Protein AF-A0A1M7MG42-F1 (afdb_monomer)

InterPro domains:
  IPR005524 Predicted permease DUF318 [PF03773] (2-127)
  IPR053166 UPF0718 putative permease [PTHR42775] (2-126)

Radius of gyration: 21.61 Å; Cα contacts (8 Å, |Δi|>4): 186; chains: 1; bounding box: 59×53×54 Å

Solvent-accessible surface area (backbone atoms only — not comparable to full-atom values): 11835 Å² total; per-residue (Å²): 112,74,69,59,56,40,55,52,25,49,50,50,31,57,48,45,62,71,71,52,58,54,68,59,52,22,61,74,43,47,51,80,41,72,84,80,51,60,67,69,57,44,42,50,49,18,15,63,47,23,31,53,54,39,34,70,67,70,43,53,79,75,19,38,56,60,36,42,53,48,42,30,51,46,52,44,49,64,16,16,44,44,7,29,59,53,22,56,69,51,22,62,71,58,39,52,51,37,24,73,76,63,34,65,70,50,17,52,49,50,33,51,52,40,48,54,53,30,31,53,48,13,47,52,53,41,54,54,28,51,76,67,71,65,58,78,75,47,70,73,48,67,73,69,74,70,50,95,57,96,46,73,67,46,56,50,50,52,52,51,50,51,51,50,52,50,53,50,52,50,51,55,52,52,54,65,62,54,78,75,69,84,81,88,83,82,81,81,79,92,64,88,48,71,69,56,55,53,50,54,51,51,52,48,52,53,52,51,50,51,55,61,72,74,105

pLDDT: mean 74.55, std 14.33, range [35.66, 94.06]

Mean predicted aligned error: 13.33 Å

Secondary structure (DSSP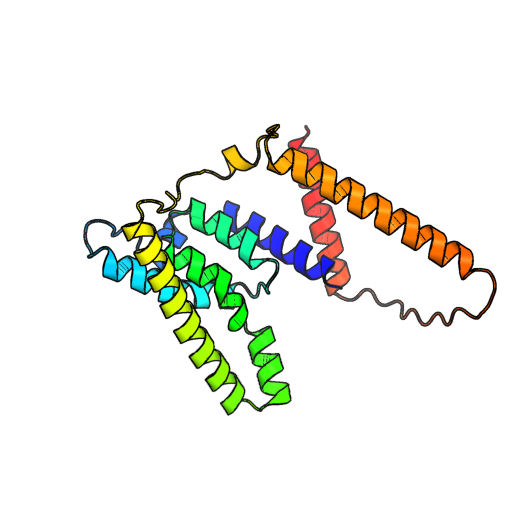, 8-state):
-HHHHHHHHHHHHHHHHHHS-HHHHHHHTTGGGBTTB-HHHHHHHHHHHHHHHHHHHT--TTTHHHHHHHHHHTT--HHHHHHHHHGGGG-HHHHHHHHHHHHHHHHHHHHHHHHHHHHHHHHHHHHHHHHTT----TT--HHHHSS---SHHHHHHHHHHHHHHHHHHHHHHHHHHHTTS------------HHHHHHHHHHHHHHHHHHHHH-

Organism: NCBI:txid388280

Foldseek 3Di:
DVVLLLLVLLLLLVCCLVVPDLVVLCVQLVVVCVVVDDPVVSLLSLLLRLLVVLLVSLRALNNLVSNLLSSLQSVRFQLNSQSNNLSNQQHPVNLVVCCVVPNNVVSVVSNVVSSVVSNVVSVCVQVVCVVVVNGDNSNPDVVVVPDDDPDPVVVVVVVVVVVVVVVVVVVVVVVVVVVPDDDDPDDDPDDCDPSNVVSVVSVVVVVVVVVVVVD

Sequence (215 aa):
MAWEDILIGFTIAGLVSVLVPQSFWEAIFLNGMQGELPDFVIRLENALVAPFVAAATFIGSMGNIPLATVLNENGILFAGLMGFIYSDLMVPPLVNMNRKYYGTRIALYIAGVMYVSIVITALILNYSFDLLGVLPEGSRKVKEVTQFKIDYTFYFNIVFAAFTALMLYFNFRTKKMETGGGHDHDHGGGGISFKRVVVYTFVLIVGIGLVIFLL

Nearest PDB structures (foldseek):
  8gjg-assembly1_A  TM=2.580E-01  e=5.878E+00  synthetic construct

Structure (mmCIF, N/CA/C/O backbone):
data_AF-A0A1M7MG42-F1
#
_entry.id   AF-A0A1M7MG42-F1
#
loop_
_atom_site.group_PDB
_atom_site.id
_atom_site.type_symbol
_atom_site.label_atom_id
_atom_site.label_alt_id
_atom_site.label_comp_id
_atom_site.label_asym_id
_atom_site.label_entity_id
_atom_site.label_seq_id
_atom_site.pdbx_PDB_ins_code
_atom_site.Cartn_x
_atom_site.Cartn_y
_atom_site.Cartn_z
_atom_site.occupancy
_atom_site.B_iso_or_equiv
_atom_site.auth_seq_id
_atom_site.auth_comp_id
_atom_site.auth_asym_id
_atom_site.auth_atom_id
_atom_site.pdbx_PDB_model_num
ATOM 1 N N . MET A 1 1 ? 10.605 7.421 -17.641 1.00 57.88 1 MET A N 1
ATOM 2 C CA . MET A 1 1 ? 11.416 7.778 -16.447 1.00 57.88 1 MET A CA 1
ATOM 3 C C . MET A 1 1 ? 10.539 7.624 -15.208 1.00 57.88 1 MET A C 1
ATOM 5 O O . MET A 1 1 ? 9.340 7.806 -15.347 1.00 57.88 1 MET A O 1
ATOM 9 N N . ALA A 1 2 ? 11.097 7.334 -14.025 1.00 59.94 2 ALA A N 1
ATOM 10 C CA . ALA A 1 2 ? 10.306 7.063 -12.811 1.00 59.94 2 ALA A CA 1
ATOM 11 C C . ALA A 1 2 ? 9.311 8.185 -12.437 1.00 59.94 2 ALA A C 1
ATOM 13 O O . ALA A 1 2 ? 8.219 7.903 -11.964 1.00 59.94 2 ALA A O 1
ATOM 14 N N . TRP A 1 3 ? 9.640 9.453 -12.719 1.00 66.44 3 TRP A N 1
ATOM 15 C CA . TRP A 1 3 ? 8.760 10.596 -12.436 1.00 66.44 3 TRP A CA 1
ATOM 16 C C . TRP A 1 3 ? 7.429 10.570 -13.207 1.00 66.44 3 TRP A C 1
ATOM 18 O O . TRP A 1 3 ? 6.428 11.066 -12.699 1.00 66.44 3 TRP A O 1
ATOM 28 N N . GLU A 1 4 ? 7.392 9.970 -14.402 1.00 67.69 4 GLU A N 1
ATOM 29 C CA . GLU A 1 4 ? 6.156 9.828 -15.188 1.00 67.69 4 GLU A CA 1
ATOM 30 C C . GLU A 1 4 ? 5.190 8.861 -14.498 1.00 67.69 4 GLU A C 1
ATOM 32 O O . GLU A 1 4 ? 3.991 9.112 -14.431 1.00 67.69 4 GLU A O 1
ATOM 37 N N . ASP A 1 5 ? 5.728 7.766 -13.959 1.00 67.50 5 ASP A N 1
ATOM 38 C CA . ASP A 1 5 ? 4.939 6.714 -13.324 1.00 67.50 5 ASP A CA 1
ATOM 39 C C . ASP A 1 5 ? 4.417 7.189 -11.952 1.00 67.50 5 ASP A C 1
ATOM 41 O O . ASP A 1 5 ? 3.274 6.902 -11.594 1.00 67.50 5 ASP A O 1
ATOM 45 N N . ILE A 1 6 ? 5.204 8.006 -11.235 1.00 67.44 6 ILE A N 1
ATOM 46 C CA . ILE A 1 6 ? 4.774 8.703 -10.010 1.00 67.44 6 ILE A CA 1
ATOM 47 C C . ILE A 1 6 ? 3.610 9.652 -10.316 1.00 67.44 6 ILE A C 1
ATOM 49 O O . ILE A 1 6 ? 2.573 9.582 -9.661 1.00 67.44 6 ILE A O 1
ATOM 53 N N . LEU A 1 7 ? 3.753 10.525 -11.317 1.00 74.38 7 LEU A N 1
ATOM 54 C CA . LEU A 1 7 ? 2.736 11.532 -11.636 1.00 74.38 7 LEU A CA 1
ATOM 55 C C . LEU A 1 7 ? 1.402 10.883 -12.031 1.00 74.38 7 LEU A C 1
ATOM 57 O O . LEU A 1 7 ? 0.342 11.315 -11.573 1.00 74.38 7 LEU A O 1
ATOM 61 N N . ILE A 1 8 ? 1.458 9.808 -12.821 1.00 71.44 8 ILE A N 1
ATOM 62 C CA . ILE A 1 8 ? 0.274 9.029 -13.199 1.00 71.44 8 ILE A CA 1
ATOM 63 C C . ILE A 1 8 ? -0.359 8.385 -11.959 1.00 71.44 8 ILE A C 1
ATOM 65 O O . ILE A 1 8 ? -1.563 8.531 -11.755 1.00 71.44 8 ILE A O 1
ATOM 69 N N . GLY A 1 9 ? 0.436 7.732 -11.105 1.00 69.88 9 GLY A N 1
ATOM 70 C CA . GLY A 1 9 ? -0.057 7.072 -9.892 1.00 69.88 9 GLY A CA 1
ATOM 71 C C . GLY A 1 9 ? -0.767 8.033 -8.935 1.00 69.88 9 GLY A C 1
ATOM 72 O O . GLY A 1 9 ? -1.890 7.764 -8.513 1.00 69.88 9 GLY A O 1
ATOM 73 N N . PHE A 1 10 ? -0.160 9.190 -8.656 1.00 74.25 10 PHE A N 1
ATOM 74 C CA . PHE A 1 10 ? -0.763 10.218 -7.802 1.00 74.25 10 PHE A CA 1
ATOM 75 C C . PHE A 1 10 ? -2.038 10.809 -8.408 1.00 74.25 10 PHE A C 1
ATOM 77 O O . PHE A 1 10 ? -3.009 11.034 -7.686 1.00 74.25 10 PHE A O 1
ATOM 84 N N . THR A 1 11 ? -2.069 11.033 -9.725 1.00 76.06 11 THR A N 1
ATOM 85 C CA . THR A 1 11 ? -3.258 11.618 -10.357 1.00 76.06 11 THR A CA 1
ATOM 86 C C . THR A 1 11 ? -4.419 10.629 -10.407 1.00 76.06 11 THR A C 1
ATOM 88 O O . THR A 1 11 ? -5.556 11.006 -10.131 1.00 76.06 11 THR A O 1
ATOM 91 N N . ILE A 1 12 ? -4.146 9.351 -10.690 1.00 74.31 12 ILE A N 1
ATOM 92 C CA . ILE A 1 12 ? -5.163 8.294 -10.631 1.00 74.31 12 ILE A CA 1
ATOM 93 C C . ILE A 1 12 ? -5.684 8.143 -9.201 1.00 74.31 12 ILE A C 1
ATOM 95 O O . ILE A 1 12 ? -6.895 8.111 -9.016 1.00 74.31 12 ILE A O 1
ATOM 99 N N . ALA A 1 13 ? -4.810 8.114 -8.191 1.00 71.81 13 ALA A N 1
ATOM 100 C CA . ALA A 1 13 ? -5.234 8.022 -6.794 1.00 71.81 13 ALA A CA 1
ATOM 101 C C . ALA A 1 13 ? -6.132 9.203 -6.378 1.00 71.81 13 ALA A C 1
ATOM 103 O O . ALA A 1 13 ? -7.162 8.989 -5.740 1.00 71.81 13 ALA A O 1
ATOM 104 N N . GLY A 1 14 ? -5.791 10.429 -6.793 1.00 73.25 14 GLY A N 1
ATOM 105 C CA . GLY A 1 14 ? -6.613 11.617 -6.545 1.00 73.25 14 GLY A CA 1
ATOM 106 C C . GLY A 1 14 ? -7.953 11.613 -7.291 1.00 73.25 14 GLY A C 1
ATOM 107 O O . GLY A 1 14 ? -8.954 12.079 -6.761 1.00 73.25 14 GLY A O 1
ATOM 108 N N . LEU A 1 15 ? -8.012 11.058 -8.504 1.00 78.50 15 LEU A N 1
ATOM 109 C CA . LEU A 1 15 ? -9.283 10.874 -9.210 1.00 78.50 15 LEU A CA 1
ATOM 110 C C . LEU A 1 15 ? -10.136 9.792 -8.545 1.00 78.50 15 LEU A C 1
ATOM 112 O O . LEU A 1 15 ? -11.331 9.989 -8.357 1.00 78.50 15 LEU A O 1
ATOM 116 N N . VAL A 1 16 ? -9.532 8.670 -8.155 1.00 74.62 16 VAL A N 1
ATOM 117 C CA . VAL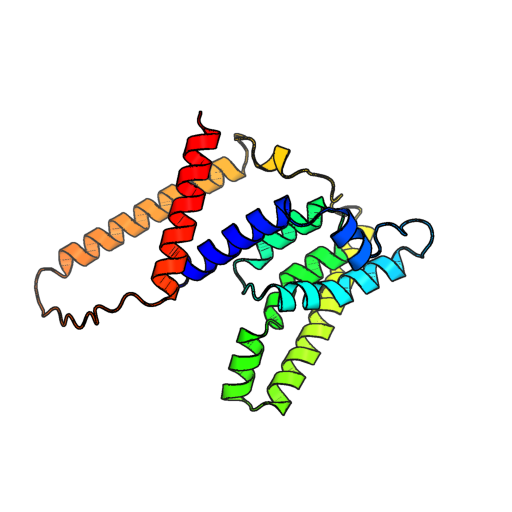 A 1 16 ? -10.219 7.565 -7.475 1.00 74.62 16 VAL A CA 1
ATOM 118 C C . VAL A 1 16 ? -10.789 8.012 -6.129 1.00 74.62 16 VAL A C 1
ATOM 120 O O . VAL A 1 16 ? -11.911 7.632 -5.812 1.00 74.62 16 VAL A O 1
ATOM 123 N N . SER A 1 17 ? -10.085 8.862 -5.376 1.00 70.88 17 SER A N 1
ATOM 124 C CA . SER A 1 17 ? -10.579 9.371 -4.089 1.00 70.88 17 SER A CA 1
ATOM 125 C C . SER A 1 17 ? -11.833 10.236 -4.197 1.00 70.88 17 SER A C 1
ATOM 127 O O . SER A 1 17 ? -12.601 10.312 -3.242 1.00 70.88 17 SER A O 1
ATOM 129 N N . VAL A 1 18 ? -12.047 10.879 -5.347 1.00 76.06 18 VAL A N 1
ATOM 130 C CA . VAL A 1 18 ? -13.217 11.731 -5.598 1.00 76.06 18 VAL A CA 1
ATOM 131 C C . VAL A 1 18 ? -14.320 10.969 -6.333 1.00 76.06 18 VAL A C 1
ATOM 133 O O . VAL A 1 18 ? -15.499 11.170 -6.054 1.00 76.06 18 VAL A O 1
ATOM 136 N N . LEU A 1 19 ? -13.952 10.119 -7.295 1.00 80.25 19 LEU A N 1
ATOM 137 C CA . LEU A 1 19 ? -14.896 9.447 -8.190 1.00 80.25 19 LEU A CA 1
ATOM 138 C C . LEU A 1 19 ? -15.459 8.145 -7.614 1.00 80.25 19 LEU A C 1
ATOM 140 O O . LEU A 1 19 ? -16.569 7.764 -7.986 1.00 80.25 19 LEU A O 1
ATOM 144 N N . VAL A 1 20 ? -14.713 7.445 -6.753 1.00 78.69 20 VAL A N 1
ATOM 145 C CA . VAL A 1 20 ? -15.162 6.175 -6.170 1.00 78.69 20 VAL A CA 1
ATOM 146 C C . VAL A 1 20 ? -15.808 6.444 -4.808 1.00 78.69 20 VAL A C 1
ATOM 148 O O . VAL A 1 20 ? -15.116 6.885 -3.891 1.00 78.69 20 VAL A O 1
ATOM 151 N N . PRO A 1 21 ? -17.122 6.190 -4.652 1.00 80.44 21 PRO A N 1
ATOM 152 C CA . PRO A 1 21 ? -17.821 6.454 -3.402 1.00 80.44 21 PRO A CA 1
ATOM 153 C C . PRO A 1 21 ? -17.367 5.500 -2.292 1.00 80.44 21 PRO A C 1
ATOM 155 O O . PRO A 1 21 ? -17.032 4.344 -2.547 1.00 80.44 21 PRO A O 1
ATOM 158 N N . GLN A 1 22 ? -17.443 5.966 -1.045 1.00 75.81 22 GLN A N 1
ATOM 159 C CA . GLN A 1 22 ? -17.063 5.194 0.144 1.00 75.81 22 GLN A CA 1
ATOM 160 C C . GLN A 1 22 ? -17.781 3.836 0.232 1.00 75.81 22 GLN A C 1
ATOM 162 O O . GLN A 1 22 ? -17.153 2.827 0.544 1.00 75.81 22 GLN A O 1
ATOM 167 N N . SER A 1 23 ? -19.060 3.777 -0.152 1.00 79.25 23 SER A N 1
ATOM 168 C CA . SER A 1 23 ? -19.857 2.543 -0.149 1.00 79.25 23 SER A CA 1
ATOM 169 C C . SER A 1 23 ? -19.284 1.435 -1.038 1.00 79.25 23 SER A C 1
ATOM 171 O O . SER A 1 23 ? -19.485 0.256 -0.758 1.00 79.25 23 SER A O 1
ATOM 173 N N . PHE A 1 24 ? -18.551 1.786 -2.100 1.00 83.19 24 PHE A N 1
ATOM 174 C CA . PHE A 1 24 ? -17.878 0.807 -2.952 1.00 83.19 24 PHE A CA 1
ATOM 175 C C . PHE A 1 24 ? -16.736 0.113 -2.204 1.00 83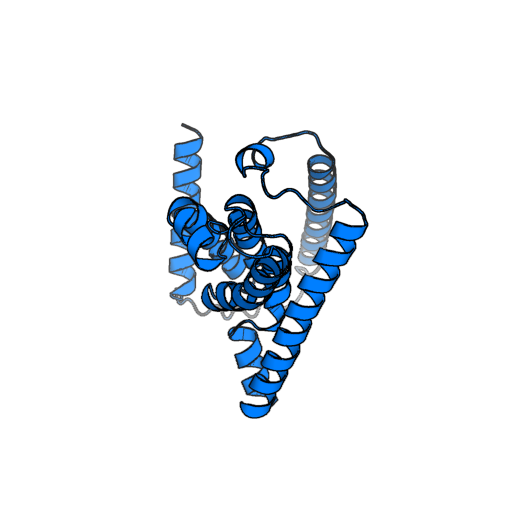.19 24 PHE A C 1
ATOM 177 O O . PHE A 1 24 ? -16.609 -1.109 -2.256 1.00 83.19 24 PHE A O 1
ATOM 184 N N . TRP A 1 25 ? -15.932 0.884 -1.470 1.00 80.38 25 TRP A N 1
ATOM 185 C CA . TRP A 1 25 ? -14.843 0.348 -0.656 1.00 80.38 25 TRP A CA 1
ATOM 186 C C . TRP A 1 25 ? -15.370 -0.451 0.534 1.00 80.38 25 TRP A C 1
ATOM 188 O O . TRP A 1 25 ? -14.866 -1.537 0.805 1.00 80.38 25 TRP A O 1
ATOM 198 N N . GLU A 1 26 ? -16.430 0.024 1.185 1.00 78.81 26 GLU A N 1
ATOM 199 C CA . GLU A 1 26 ? -17.092 -0.704 2.272 1.00 78.81 26 GLU A CA 1
ATOM 200 C C . GLU A 1 26 ? -17.681 -2.041 1.815 1.00 78.81 26 GLU A C 1
ATOM 202 O O . GLU A 1 26 ? -17.623 -3.013 2.567 1.00 78.81 26 GLU A O 1
ATOM 207 N N . ALA A 1 27 ? -18.212 -2.107 0.590 1.00 81.62 27 ALA A N 1
ATOM 208 C CA . ALA A 1 27 ? -18.726 -3.343 0.010 1.00 81.62 27 ALA A CA 1
ATOM 209 C C . ALA A 1 27 ? -17.606 -4.334 -0.340 1.00 81.62 27 ALA A C 1
ATOM 211 O O . ALA A 1 27 ? -17.775 -5.531 -0.127 1.00 81.62 27 ALA A O 1
ATOM 212 N N . ILE A 1 28 ? -16.471 -3.851 -0.861 1.00 83.44 28 ILE A N 1
ATOM 213 C CA . ILE A 1 28 ? -15.321 -4.709 -1.185 1.00 83.44 28 ILE A CA 1
ATOM 214 C C . ILE A 1 28 ? -14.690 -5.279 0.079 1.00 83.44 28 ILE A C 1
ATOM 216 O O . ILE A 1 28 ? -14.416 -6.467 0.105 1.00 83.44 28 ILE A O 1
ATOM 220 N N . PHE A 1 29 ? -14.485 -4.444 1.097 1.00 81.06 29 PHE A N 1
ATOM 221 C CA . PHE A 1 29 ? -13.775 -4.795 2.329 1.00 81.06 29 PHE A CA 1
ATOM 222 C C . PHE A 1 29 ? -14.709 -5.177 3.483 1.00 81.06 29 PHE A C 1
ATOM 224 O O . PHE A 1 29 ? -14.313 -5.137 4.646 1.00 81.06 29 PHE A O 1
ATOM 231 N N . LEU A 1 30 ? -15.978 -5.463 3.179 1.00 78.75 30 LEU A N 1
ATOM 232 C CA . LEU A 1 30 ? -17.009 -5.893 4.130 1.00 78.75 30 LEU A CA 1
ATOM 233 C C . LEU A 1 30 ? -17.117 -5.035 5.410 1.00 78.75 30 LEU A C 1
ATOM 235 O O . LEU A 1 30 ? -17.620 -5.496 6.436 1.00 78.75 30 LEU A O 1
ATOM 239 N N . ASN A 1 31 ? -16.687 -3.772 5.361 1.00 71.94 31 ASN A N 1
ATOM 240 C CA . ASN A 1 31 ? -16.634 -2.900 6.537 1.00 71.94 31 ASN A CA 1
ATOM 241 C C . ASN A 1 31 ? -18.025 -2.500 7.028 1.00 71.94 31 ASN A C 1
ATOM 243 O O . ASN A 1 31 ? -18.209 -2.278 8.220 1.00 71.94 31 ASN A O 1
ATOM 247 N N . GLY A 1 32 ? -19.020 -2.483 6.137 1.00 65.31 32 GLY A N 1
ATOM 248 C CA . GLY A 1 32 ? -20.421 -2.262 6.506 1.00 65.31 32 GLY A CA 1
ATOM 249 C C . GLY A 1 32 ? -21.039 -3.390 7.345 1.00 65.31 32 GLY A C 1
ATOM 250 O O . GLY A 1 32 ? -22.126 -3.203 7.877 1.00 65.31 32 GLY A O 1
ATOM 251 N N . MET A 1 33 ? -20.362 -4.540 7.482 1.00 65.25 33 MET A N 1
ATOM 252 C CA . MET A 1 33 ? -20.802 -5.679 8.305 1.00 65.25 33 MET A CA 1
ATOM 253 C C . MET A 1 33 ? -20.048 -5.788 9.643 1.00 65.25 33 MET A C 1
ATOM 255 O O . MET A 1 33 ? -20.158 -6.809 10.330 1.00 65.25 33 MET A O 1
ATOM 259 N N . GLN A 1 34 ? -19.282 -4.759 10.034 1.00 65.38 34 GLN A N 1
ATOM 260 C CA . GLN A 1 34 ? -18.687 -4.680 11.374 1.00 65.38 34 GLN A CA 1
ATOM 261 C C . GLN A 1 34 ? -19.803 -4.732 12.433 1.00 65.38 34 GLN A C 1
ATOM 263 O O . GLN A 1 34 ? -20.653 -3.847 12.499 1.00 65.38 34 GLN A O 1
ATOM 268 N N . GLY A 1 35 ? -19.818 -5.800 13.237 1.00 63.94 35 GLY A N 1
ATOM 269 C CA . GLY A 1 35 ? -20.865 -6.086 14.228 1.00 63.94 35 GLY A CA 1
ATOM 270 C C . GLY A 1 35 ? -21.808 -7.242 13.867 1.00 63.94 35 GLY A C 1
ATOM 271 O O . GLY A 1 35 ? -22.397 -7.829 14.772 1.00 63.94 35 GLY A O 1
ATOM 272 N N . GLU A 1 36 ? -21.910 -7.628 12.590 1.00 72.25 36 GLU A N 1
ATOM 273 C CA . GLU A 1 36 ? -22.651 -8.829 12.156 1.00 72.25 36 GLU A CA 1
ATOM 274 C C . GLU A 1 36 ? -21.729 -10.042 11.962 1.00 72.25 36 GLU A C 1
ATOM 276 O O . GLU A 1 36 ? -22.118 -11.181 12.234 1.00 72.25 36 GLU A O 1
ATOM 281 N N . LEU A 1 37 ? -20.488 -9.804 11.526 1.00 75.62 37 LEU A N 1
ATOM 282 C CA . LEU A 1 37 ? -19.455 -10.826 11.362 1.00 75.62 37 LEU A CA 1
ATOM 283 C C . LEU A 1 37 ? -18.355 -10.688 12.427 1.00 75.62 37 LEU A C 1
ATOM 285 O O . LEU A 1 37 ? -18.090 -9.580 12.893 1.00 75.62 37 LEU A O 1
ATOM 289 N N . PRO A 1 38 ? -17.665 -11.787 12.796 1.00 81.12 38 PRO A N 1
ATOM 290 C CA . PRO A 1 38 ? -16.518 -11.709 13.694 1.00 81.12 38 PRO A CA 1
ATOM 291 C C . PRO A 1 38 ? -15.399 -10.853 13.088 1.00 81.12 38 PRO A C 1
ATOM 293 O O . PRO A 1 38 ? -14.999 -11.088 11.946 1.00 81.12 38 PRO A O 1
ATOM 296 N N . ASP A 1 39 ? -14.814 -9.947 13.875 1.00 80.31 39 ASP A N 1
ATOM 297 C CA . ASP A 1 39 ? -13.743 -9.036 13.429 1.00 80.31 39 ASP A CA 1
ATOM 298 C C . ASP A 1 39 ? -12.556 -9.761 12.781 1.00 80.31 39 ASP A C 1
ATOM 300 O O . ASP A 1 39 ? -11.931 -9.252 11.852 1.00 80.31 39 ASP A O 1
ATOM 304 N N . PHE A 1 40 ? -12.256 -10.982 13.237 1.00 83.06 40 PHE A N 1
ATOM 305 C CA . PHE A 1 40 ? -11.236 -11.844 12.636 1.00 83.06 40 PHE A CA 1
ATOM 306 C C . PHE A 1 40 ? -11.506 -12.114 11.148 1.00 83.06 40 PHE A C 1
ATOM 308 O O . PHE A 1 40 ? -10.586 -12.063 10.334 1.00 83.06 40 PHE A O 1
ATOM 315 N N . VAL A 1 41 ? -12.762 -12.392 10.788 1.00 84.19 41 VAL A N 1
ATOM 316 C CA . VAL A 1 41 ? -13.160 -12.731 9.416 1.00 84.19 41 VAL A CA 1
ATOM 317 C C . VAL A 1 41 ? -13.014 -11.514 8.511 1.00 84.19 41 VAL A C 1
ATOM 319 O O . VAL A 1 41 ? -12.460 -11.641 7.424 1.00 84.19 41 VAL A O 1
ATOM 322 N N . ILE A 1 42 ? -13.434 -10.340 8.988 1.00 83.38 42 ILE A N 1
ATOM 323 C CA . ILE A 1 42 ? -13.321 -9.084 8.237 1.00 83.38 42 ILE A CA 1
ATOM 324 C C . ILE A 1 42 ? -11.839 -8.722 8.048 1.00 83.38 42 ILE A C 1
ATOM 326 O O . ILE A 1 42 ? -11.407 -8.453 6.934 1.00 83.38 42 ILE A O 1
ATOM 330 N N . ARG A 1 43 ? -11.005 -8.820 9.097 1.00 85.25 43 ARG A N 1
ATOM 331 C CA . ARG A 1 43 ? -9.548 -8.577 8.996 1.00 85.25 43 ARG A CA 1
ATOM 332 C C . ARG A 1 43 ? -8.860 -9.527 8.011 1.00 85.25 43 ARG A C 1
ATOM 334 O O . ARG A 1 43 ? -7.994 -9.090 7.251 1.00 85.25 43 ARG A O 1
ATOM 341 N N . LEU A 1 44 ? -9.226 -10.810 8.031 1.00 87.62 44 LEU A N 1
ATOM 342 C CA . LEU A 1 44 ? -8.682 -11.820 7.124 1.00 87.62 44 LEU A CA 1
ATOM 343 C C . LEU A 1 44 ? -9.094 -11.556 5.676 1.00 87.62 44 LEU A C 1
ATOM 345 O O . LEU A 1 44 ? -8.241 -11.572 4.793 1.00 87.62 44 LEU A O 1
ATOM 349 N N . GLU A 1 45 ? -10.374 -11.286 5.434 1.00 89.56 45 GLU A N 1
ATOM 350 C CA . GLU A 1 45 ? -10.880 -10.922 4.112 1.00 89.56 45 GLU A CA 1
ATOM 351 C C . GLU A 1 45 ? -10.173 -9.667 3.587 1.00 89.56 45 GLU A C 1
ATOM 353 O O . GLU A 1 45 ? -9.612 -9.703 2.492 1.00 89.56 45 GLU A O 1
ATOM 358 N N . ASN A 1 46 ? -10.053 -8.626 4.413 1.00 87.25 46 ASN A N 1
ATOM 359 C CA . ASN A 1 46 ? -9.351 -7.399 4.056 1.00 87.25 46 ASN A CA 1
ATOM 360 C C . ASN A 1 46 ? -7.896 -7.671 3.644 1.00 87.25 46 ASN A C 1
ATOM 362 O O . ASN A 1 46 ? -7.432 -7.165 2.619 1.00 87.25 46 ASN A O 1
ATOM 366 N N . ALA A 1 47 ? -7.172 -8.491 4.415 1.00 87.12 47 ALA A N 1
ATOM 367 C CA . ALA A 1 47 ? -5.794 -8.870 4.106 1.00 87.12 47 ALA A CA 1
ATOM 368 C C . ALA A 1 47 ? -5.681 -9.701 2.814 1.00 87.12 47 ALA A C 1
ATOM 370 O O . ALA A 1 47 ? -4.683 -9.587 2.102 1.00 87.12 47 ALA A O 1
ATOM 371 N N . LEU A 1 48 ? -6.689 -10.521 2.500 1.00 88.62 48 LEU A N 1
ATOM 372 C CA . LEU A 1 48 ? -6.727 -11.354 1.296 1.00 88.62 48 LEU A CA 1
ATOM 373 C C . LEU A 1 48 ? -7.091 -10.556 0.039 1.00 88.62 48 LEU A C 1
ATOM 375 O O . LEU A 1 48 ? -6.515 -10.811 -1.021 1.00 88.62 48 LEU A O 1
ATOM 379 N N . VAL A 1 49 ? -8.035 -9.621 0.142 1.00 88.00 49 VAL A N 1
ATOM 380 C CA . VAL A 1 49 ? -8.585 -8.855 -0.987 1.00 88.00 49 VAL A CA 1
ATOM 381 C C . VAL A 1 49 ? -7.694 -7.669 -1.353 1.00 88.00 49 VAL A C 1
ATOM 383 O O . VAL A 1 49 ? -7.503 -7.393 -2.540 1.00 88.00 49 VAL A O 1
ATOM 386 N N . ALA A 1 50 ? -7.066 -7.015 -0.372 1.00 87.12 50 ALA A N 1
ATOM 387 C CA . ALA A 1 50 ? -6.235 -5.833 -0.604 1.00 87.12 50 ALA A CA 1
ATOM 388 C C . ALA A 1 50 ? -5.123 -6.018 -1.662 1.00 87.12 50 ALA A C 1
ATOM 390 O O . ALA A 1 50 ? -5.003 -5.150 -2.534 1.00 87.12 50 ALA A O 1
ATOM 391 N N . PRO A 1 51 ? -4.353 -7.128 -1.690 1.00 87.25 51 PRO A N 1
ATOM 392 C CA . PRO A 1 51 ? -3.347 -7.342 -2.729 1.00 87.25 51 PRO A CA 1
ATOM 393 C C . PRO A 1 51 ? -3.924 -7.434 -4.144 1.00 87.25 51 PRO A C 1
ATOM 395 O O . PRO A 1 51 ? -3.265 -7.038 -5.105 1.00 87.25 51 PRO A O 1
ATOM 398 N N . PHE A 1 52 ? -5.157 -7.924 -4.295 1.00 86.88 52 PHE A N 1
ATOM 399 C CA . PHE A 1 52 ? -5.823 -7.978 -5.597 1.00 86.88 52 PHE A CA 1
ATOM 400 C C . PHE A 1 52 ? -6.327 -6.610 -6.040 1.00 86.88 52 PHE A C 1
ATOM 402 O O . PHE A 1 52 ? -6.195 -6.276 -7.216 1.00 86.88 52 PHE A O 1
ATOM 409 N N . VAL A 1 53 ? -6.848 -5.802 -5.112 1.00 84.44 53 VAL A N 1
ATOM 410 C CA . VAL A 1 53 ? -7.242 -4.415 -5.404 1.00 84.44 53 VAL A CA 1
ATOM 411 C C . VAL A 1 53 ? -6.030 -3.620 -5.895 1.00 84.44 53 VAL A C 1
ATOM 413 O O . VAL A 1 53 ? -6.113 -2.945 -6.919 1.00 84.44 53 VAL A O 1
ATOM 416 N N . ALA A 1 54 ? -4.884 -3.759 -5.229 1.00 81.06 54 ALA A N 1
ATOM 417 C CA . ALA A 1 54 ? -3.648 -3.104 -5.646 1.00 81.06 54 ALA A CA 1
ATOM 418 C C . ALA A 1 54 ? -3.098 -3.641 -6.979 1.00 81.06 54 ALA A C 1
ATOM 420 O O . ALA A 1 54 ? -2.629 -2.883 -7.826 1.00 81.06 54 ALA A O 1
ATOM 421 N N . ALA A 1 55 ? -3.198 -4.951 -7.223 1.00 79.06 55 ALA A N 1
ATOM 422 C CA . ALA A 1 55 ? -2.842 -5.515 -8.522 1.00 79.06 55 ALA A CA 1
ATOM 423 C C . ALA A 1 55 ? -3.741 -4.970 -9.651 1.00 79.06 55 ALA A C 1
ATOM 425 O O . ALA A 1 55 ? -3.251 -4.724 -10.756 1.00 79.06 55 ALA A O 1
ATOM 426 N N . ALA A 1 56 ? -5.033 -4.760 -9.375 1.00 77.06 56 ALA A N 1
ATOM 427 C CA . ALA A 1 56 ? -6.019 -4.270 -10.336 1.00 77.06 56 ALA A CA 1
ATOM 428 C C . ALA A 1 56 ? -5.860 -2.781 -10.670 1.00 77.06 56 ALA A C 1
ATOM 430 O O . ALA A 1 56 ? -6.207 -2.366 -11.775 1.00 77.06 56 ALA A O 1
ATOM 431 N N . THR A 1 57 ? -5.307 -1.974 -9.762 1.00 74.94 57 THR A N 1
ATOM 432 C CA . THR A 1 57 ? -5.060 -0.549 -10.031 1.00 74.94 57 THR A CA 1
ATOM 433 C C . THR A 1 57 ? -3.878 -0.342 -10.981 1.00 74.94 57 THR A C 1
ATOM 435 O O . THR A 1 57 ? -3.719 0.750 -11.521 1.00 74.94 57 THR A O 1
ATOM 438 N N . PHE A 1 58 ? -3.080 -1.386 -11.254 1.00 64.50 58 PHE A N 1
ATOM 439 C CA . PHE A 1 58 ? -1.864 -1.336 -12.082 1.00 64.50 58 PHE A CA 1
ATOM 440 C C . PHE A 1 58 ? -0.828 -0.317 -11.599 1.00 64.50 58 PHE A C 1
ATOM 442 O O . PHE A 1 58 ? 0.086 0.061 -12.341 1.00 64.50 58 PHE A O 1
ATOM 449 N N . ILE A 1 59 ? -0.939 0.113 -10.347 1.00 63.00 59 ILE A N 1
ATOM 450 C CA . ILE A 1 59 ? -0.029 1.078 -9.773 1.00 63.00 59 ILE A CA 1
ATOM 451 C C . ILE A 1 59 ? 1.148 0.301 -9.170 1.00 63.00 59 ILE A C 1
ATOM 453 O O . ILE A 1 59 ? 0.986 -0.576 -8.328 1.00 63.00 59 ILE A O 1
ATOM 457 N N . GLY A 1 60 ? 2.351 0.563 -9.685 1.00 65.06 60 GLY A N 1
ATOM 458 C CA . GLY A 1 60 ? 3.586 0.000 -9.142 1.00 65.06 60 GLY A CA 1
ATOM 459 C C . GLY A 1 60 ? 3.992 0.656 -7.819 1.00 65.06 60 GLY A C 1
ATOM 460 O O . GLY A 1 60 ? 3.282 1.501 -7.274 1.00 65.06 60 GLY A O 1
ATOM 461 N N . SER A 1 61 ? 5.203 0.335 -7.362 1.00 63.66 61 SER A N 1
ATOM 462 C CA . SER A 1 61 ? 5.620 0.545 -5.971 1.00 63.66 61 SER A CA 1
ATOM 463 C C . SER A 1 61 ? 5.530 1.963 -5.390 1.00 63.66 61 SER A C 1
ATOM 465 O O . SER A 1 61 ? 5.438 2.157 -4.184 1.00 63.66 61 SER A O 1
ATOM 467 N N . MET A 1 62 ? 5.510 2.992 -6.235 1.00 63.47 62 MET A N 1
ATOM 468 C CA . MET A 1 62 ? 5.434 4.376 -5.759 1.00 63.47 62 MET A CA 1
ATOM 469 C C . MET A 1 62 ? 4.011 4.922 -5.632 1.00 63.47 62 MET A C 1
ATOM 471 O O . MET A 1 62 ? 3.797 5.858 -4.866 1.00 63.47 62 MET A O 1
ATOM 475 N N . GLY A 1 63 ? 3.035 4.389 -6.369 1.00 66.75 63 GLY A N 1
ATOM 476 C CA . GLY A 1 63 ? 1.688 4.968 -6.376 1.00 66.75 63 GLY A CA 1
ATOM 477 C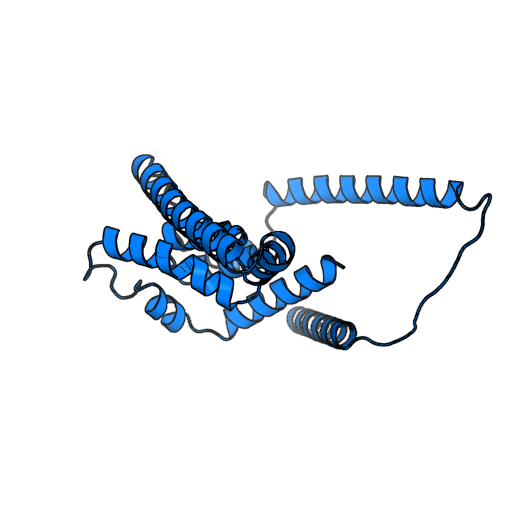 C . GLY A 1 63 ? 0.668 4.215 -5.512 1.00 66.75 63 GLY A C 1
ATOM 478 O O . GLY A 1 63 ? -0.424 4.737 -5.293 1.00 66.75 63 GLY A O 1
ATOM 479 N N . ASN A 1 64 ? 1.008 3.028 -4.995 1.00 77.69 64 ASN A N 1
ATOM 480 C CA . ASN A 1 64 ? 0.131 2.311 -4.070 1.00 77.69 64 ASN A CA 1
ATOM 481 C C . ASN A 1 64 ? -0.002 3.046 -2.730 1.00 77.69 64 ASN A C 1
ATOM 483 O O . ASN A 1 64 ? -1.055 2.977 -2.110 1.00 77.69 64 ASN A O 1
ATOM 487 N N . ILE A 1 65 ? 0.998 3.831 -2.317 1.00 77.25 65 ILE A N 1
ATOM 488 C CA . ILE A 1 65 ? 0.949 4.595 -1.061 1.00 77.25 65 ILE A CA 1
ATOM 489 C C . ILE A 1 65 ? -0.146 5.684 -1.071 1.00 77.25 65 ILE A C 1
ATOM 491 O O . ILE A 1 65 ? -0.969 5.685 -0.158 1.00 77.25 65 ILE A O 1
ATOM 495 N N . PRO A 1 66 ? -0.246 6.575 -2.080 1.00 74.00 66 PRO A N 1
ATOM 496 C CA . PRO A 1 66 ? -1.359 7.523 -2.172 1.00 74.00 66 PRO A CA 1
ATOM 497 C C . PRO A 1 66 ? -2.737 6.865 -2.132 1.00 74.00 66 PRO A C 1
ATOM 499 O O . PRO A 1 66 ? -3.632 7.350 -1.444 1.00 74.00 66 PRO A O 1
ATOM 502 N N . LEU A 1 67 ? -2.910 5.752 -2.849 1.00 76.75 67 LEU A N 1
ATOM 503 C CA . LEU A 1 67 ? -4.184 5.046 -2.871 1.00 76.75 67 LEU A CA 1
ATOM 504 C C . LEU A 1 67 ? -4.464 4.357 -1.528 1.00 76.75 67 LEU A C 1
ATOM 506 O O . LEU A 1 67 ? -5.591 4.411 -1.055 1.00 76.75 67 LEU A O 1
ATOM 510 N N . ALA A 1 68 ? -3.447 3.809 -0.862 1.00 80.56 68 ALA A N 1
ATOM 511 C CA . ALA A 1 68 ? -3.553 3.280 0.496 1.00 80.56 68 ALA A CA 1
ATOM 512 C C . ALA A 1 68 ? -4.062 4.344 1.485 1.00 80.56 68 ALA A C 1
ATOM 514 O O . ALA A 1 68 ? -4.915 4.046 2.317 1.00 80.56 68 ALA A O 1
ATOM 515 N N . THR A 1 69 ? -3.614 5.596 1.361 1.00 76.94 69 THR A N 1
ATOM 516 C CA . THR A 1 69 ? -4.131 6.711 2.173 1.00 76.94 69 THR A CA 1
ATOM 517 C C . THR A 1 69 ? -5.623 6.941 1.934 1.00 76.94 69 THR A C 1
ATOM 519 O O . THR A 1 69 ? -6.388 7.057 2.887 1.00 76.94 69 THR A O 1
ATOM 522 N N . VAL A 1 70 ? -6.057 6.940 0.670 1.00 76.25 70 VAL A N 1
ATOM 523 C CA . VAL A 1 70 ? -7.481 7.064 0.311 1.00 76.25 70 VAL A CA 1
ATOM 524 C C . VAL A 1 70 ? -8.286 5.900 0.890 1.00 76.25 70 VAL A C 1
ATOM 526 O O . VAL A 1 70 ? -9.360 6.100 1.447 1.00 76.25 70 VAL A O 1
ATOM 529 N N . LEU A 1 71 ? -7.763 4.681 0.797 1.00 77.88 71 LEU A N 1
ATOM 530 C CA . LEU A 1 71 ? -8.386 3.475 1.335 1.00 77.88 71 LEU A CA 1
ATOM 531 C C . LEU A 1 71 ? -8.533 3.527 2.863 1.00 77.88 71 LEU A C 1
ATOM 533 O O . LEU A 1 71 ? -9.601 3.212 3.387 1.00 77.88 71 LEU A O 1
ATOM 537 N N . ASN A 1 72 ? -7.499 3.991 3.567 1.00 79.19 72 ASN A N 1
ATOM 538 C CA . ASN A 1 72 ? -7.527 4.185 5.016 1.00 79.19 72 ASN A CA 1
ATOM 539 C C . ASN A 1 72 ? -8.642 5.152 5.449 1.00 79.19 72 ASN A C 1
ATOM 541 O O . ASN A 1 72 ? -9.267 4.946 6.480 1.00 79.19 72 ASN A O 1
ATOM 545 N N . GLU A 1 73 ? -8.934 6.180 4.652 1.00 71.62 73 GLU A N 1
ATOM 546 C CA . GLU A 1 73 ? -10.012 7.135 4.946 1.00 71.62 73 GLU A CA 1
ATOM 547 C C . GLU A 1 73 ? -11.409 6.604 4.686 1.00 71.62 73 GLU A C 1
ATOM 549 O O . GLU A 1 73 ? -12.365 7.054 5.314 1.00 71.62 73 GLU A O 1
ATOM 554 N N . ASN A 1 74 ? -11.524 5.639 3.780 1.00 71.31 74 ASN A N 1
ATOM 555 C CA . ASN A 1 74 ? -12.773 4.942 3.509 1.00 71.31 74 ASN A CA 1
ATOM 556 C C . ASN A 1 74 ? -13.006 3.777 4.494 1.00 71.31 74 ASN A C 1
ATOM 558 O O . ASN A 1 74 ? -13.844 2.914 4.242 1.00 71.31 74 ASN A O 1
ATOM 562 N N . GLY A 1 75 ? -12.270 3.743 5.612 1.00 69.94 75 GLY A N 1
ATOM 563 C CA . GLY A 1 75 ? -12.511 2.830 6.728 1.00 69.94 75 GLY A CA 1
ATOM 564 C C . GLY A 1 75 ? -11.902 1.439 6.571 1.00 69.94 75 GLY A C 1
ATOM 565 O O . GLY A 1 75 ? -12.270 0.538 7.321 1.00 69.94 75 GLY A O 1
ATOM 566 N N . ILE A 1 76 ? -10.986 1.229 5.619 1.00 79.31 76 ILE A N 1
ATOM 567 C CA . ILE A 1 76 ? -10.293 -0.060 5.467 1.00 79.31 76 ILE A CA 1
ATOM 568 C C . ILE A 1 76 ? -9.505 -0.402 6.725 1.00 79.31 76 ILE A C 1
ATOM 570 O O . ILE A 1 76 ? -8.794 0.432 7.287 1.00 79.31 76 ILE A O 1
ATOM 574 N N . LEU A 1 77 ? -9.630 -1.657 7.162 1.00 82.94 77 LEU A N 1
ATOM 575 C CA . LEU A 1 77 ? -8.952 -2.130 8.358 1.00 82.94 77 LEU A CA 1
ATOM 576 C C . LEU A 1 77 ? -7.439 -2.099 8.159 1.00 82.94 77 LEU A C 1
ATOM 578 O O . LEU A 1 77 ? -6.923 -2.344 7.068 1.00 82.94 77 LEU A O 1
ATOM 582 N N . PHE A 1 78 ? -6.708 -1.911 9.257 1.00 84.94 78 PHE A N 1
ATOM 583 C CA . PHE A 1 78 ? -5.247 -1.871 9.237 1.00 84.94 78 PHE A CA 1
ATOM 584 C C . PHE A 1 78 ? -4.617 -3.111 8.567 1.00 84.94 78 PHE A C 1
ATOM 586 O O . PHE A 1 78 ? -3.612 -2.996 7.872 1.00 84.94 78 PHE A O 1
ATOM 593 N N . ALA A 1 79 ? -5.234 -4.293 8.702 1.00 85.56 79 ALA A N 1
ATOM 594 C CA . ALA A 1 79 ? -4.795 -5.504 8.002 1.00 85.56 79 ALA A CA 1
ATOM 595 C C . ALA A 1 79 ? -4.885 -5.363 6.467 1.00 85.56 79 ALA A C 1
ATOM 597 O O . ALA A 1 79 ? -3.937 -5.699 5.759 1.00 85.56 79 ALA A O 1
ATOM 598 N N . GLY A 1 80 ? -5.989 -4.815 5.953 1.00 85.19 80 GLY A N 1
ATOM 599 C CA . GLY A 1 80 ? -6.155 -4.529 4.527 1.00 85.19 80 GLY A CA 1
ATOM 600 C C . GLY A 1 80 ? -5.194 -3.448 4.047 1.00 85.19 80 GLY A C 1
ATOM 601 O O . GLY A 1 80 ? -4.566 -3.609 3.006 1.00 85.19 80 GLY A O 1
ATOM 602 N N . LEU A 1 81 ? -4.988 -2.395 4.843 1.00 87.19 81 LEU A N 1
ATOM 603 C CA . LEU A 1 81 ? -4.035 -1.331 4.526 1.00 87.19 81 LEU A CA 1
ATOM 604 C C . LEU A 1 81 ? -2.603 -1.867 4.368 1.00 87.19 81 LEU A C 1
ATOM 606 O O . LEU A 1 81 ? -1.938 -1.587 3.370 1.00 87.19 81 LEU A O 1
ATOM 610 N N . MET A 1 82 ? -2.137 -2.682 5.318 1.00 88.12 82 MET A N 1
ATOM 611 C CA . MET A 1 82 ? -0.804 -3.288 5.245 1.00 88.12 82 MET A CA 1
ATOM 612 C C . MET A 1 82 ? -0.695 -4.289 4.090 1.00 88.12 82 MET A C 1
ATOM 614 O O . MET A 1 82 ? 0.314 -4.296 3.382 1.00 88.12 82 MET A O 1
ATOM 618 N N . GLY A 1 83 ? -1.739 -5.088 3.849 1.00 87.44 83 GLY A N 1
ATOM 619 C CA . GLY A 1 83 ? -1.811 -5.978 2.688 1.00 87.44 83 GLY A CA 1
ATOM 620 C C . GLY A 1 83 ? -1.730 -5.217 1.362 1.00 87.44 83 GLY A C 1
ATOM 621 O O . GLY A 1 83 ? -1.038 -5.649 0.441 1.00 87.44 83 GLY A O 1
ATOM 622 N N . PHE A 1 84 ? -2.368 -4.047 1.286 1.00 87.81 84 PHE A N 1
ATOM 623 C CA . PHE A 1 84 ? -2.337 -3.170 0.120 1.00 87.81 84 PHE A CA 1
ATOM 624 C C . PHE A 1 84 ? -0.937 -2.603 -0.126 1.00 87.81 84 PHE A C 1
ATOM 626 O O . PHE A 1 84 ? -0.448 -2.647 -1.250 1.00 87.81 84 PHE A O 1
ATOM 633 N N . ILE A 1 85 ? -0.260 -2.116 0.915 1.00 86.38 85 ILE A N 1
ATOM 634 C CA . ILE A 1 85 ? 1.088 -1.541 0.791 1.00 86.38 85 ILE A CA 1
ATOM 635 C C . ILE A 1 85 ? 2.104 -2.606 0.356 1.00 86.38 85 ILE A C 1
ATOM 637 O O . ILE A 1 85 ? 2.892 -2.377 -0.559 1.00 86.38 85 ILE A O 1
ATOM 641 N N . TYR A 1 86 ? 2.077 -3.794 0.967 1.00 86.75 86 TYR A N 1
ATOM 642 C CA . TYR A 1 86 ? 3.030 -4.859 0.630 1.00 86.75 86 TYR A CA 1
ATOM 643 C C . TYR A 1 86 ? 2.718 -5.591 -0.681 1.00 86.75 86 TYR A C 1
ATOM 645 O O . TYR A 1 86 ? 3.554 -6.351 -1.176 1.00 86.75 86 TYR A O 1
ATOM 653 N N . SER A 1 87 ? 1.548 -5.347 -1.274 1.00 85.56 87 SER A N 1
ATOM 654 C CA . SER A 1 87 ? 1.130 -5.939 -2.549 1.00 85.56 87 SER A CA 1
ATOM 655 C C . SER A 1 87 ? 2.062 -5.634 -3.726 1.00 85.56 87 SER A C 1
ATOM 657 O O . SER A 1 87 ? 2.038 -6.363 -4.717 1.00 85.56 87 SER A O 1
ATOM 659 N N . ASP A 1 88 ? 2.932 -4.627 -3.593 1.00 82.88 88 ASP A N 1
ATOM 660 C CA . ASP A 1 88 ? 4.012 -4.291 -4.525 1.00 82.88 88 ASP A CA 1
ATOM 661 C C . ASP A 1 88 ? 4.852 -5.508 -4.950 1.00 82.88 88 ASP A C 1
ATOM 663 O O . ASP A 1 88 ? 5.354 -5.569 -6.076 1.00 82.88 88 ASP A O 1
ATOM 667 N N . LEU A 1 89 ? 4.954 -6.511 -4.073 1.00 81.06 89 LEU A N 1
ATOM 668 C CA . LEU A 1 89 ? 5.661 -7.773 -4.309 1.00 81.06 89 LEU A CA 1
ATOM 669 C C . LEU A 1 89 ? 4.924 -8.737 -5.264 1.00 81.06 89 LEU A C 1
ATOM 671 O O . LEU A 1 89 ? 5.493 -9.752 -5.671 1.00 81.06 89 LEU A O 1
ATOM 675 N N . MET A 1 90 ? 3.678 -8.437 -5.643 1.00 83.25 90 MET A N 1
ATOM 676 C CA . MET A 1 90 ? 2.805 -9.276 -6.477 1.00 83.25 90 MET A CA 1
ATOM 677 C C . MET A 1 90 ? 2.121 -8.493 -7.622 1.00 83.25 90 MET A C 1
ATOM 679 O O . MET A 1 90 ? 1.124 -8.941 -8.185 1.00 83.25 90 MET A O 1
ATOM 683 N N . VAL A 1 91 ? 2.621 -7.317 -8.008 1.00 81.19 91 VAL A N 1
ATOM 684 C CA . VAL A 1 91 ? 1.954 -6.494 -9.042 1.00 81.19 91 VAL A CA 1
ATOM 685 C C . VAL A 1 91 ? 2.224 -7.067 -10.449 1.00 81.19 91 VAL A C 1
ATOM 687 O O . VAL A 1 91 ? 3.335 -7.546 -10.716 1.00 81.19 91 VAL A O 1
ATOM 690 N N . PRO A 1 92 ? 1.264 -7.008 -11.399 1.00 81.25 92 PRO A N 1
ATOM 691 C CA . PRO A 1 92 ? 1.414 -7.604 -12.731 1.00 81.25 92 PRO A CA 1
ATOM 692 C C . PRO A 1 92 ? 2.707 -7.272 -13.506 1.00 81.25 92 PRO A C 1
ATOM 694 O O . PRO A 1 92 ? 3.247 -8.182 -14.142 1.00 81.25 92 PRO A O 1
ATOM 697 N N . PRO A 1 93 ? 3.274 -6.045 -13.466 1.00 78.81 93 PRO A N 1
ATOM 698 C 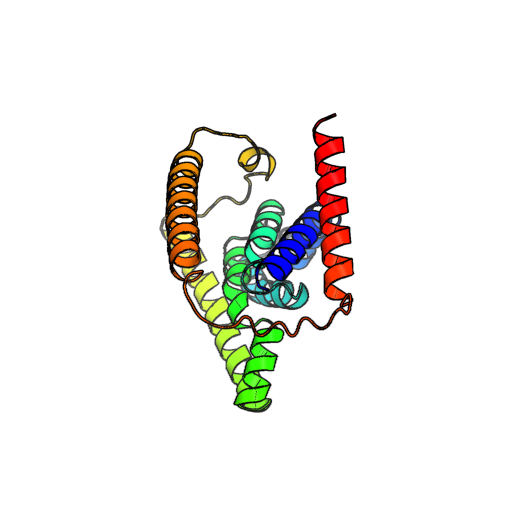CA . PRO A 1 93 ? 4.553 -5.747 -14.107 1.00 78.81 93 PRO A CA 1
ATOM 699 C C . PRO A 1 93 ? 5.714 -6.556 -13.518 1.00 78.81 93 PRO A C 1
ATOM 701 O O . PRO A 1 93 ? 6.551 -7.052 -14.274 1.00 78.81 93 PRO A O 1
ATOM 704 N N . LEU A 1 94 ? 5.738 -6.744 -12.193 1.00 83.06 94 LEU A N 1
ATOM 705 C CA . LEU A 1 94 ? 6.756 -7.539 -11.507 1.00 83.06 94 LEU A CA 1
ATOM 706 C C . LEU A 1 94 ? 6.611 -9.024 -11.856 1.00 83.06 94 LEU A C 1
ATOM 708 O O . LEU A 1 94 ? 7.593 -9.686 -12.190 1.00 83.06 94 LEU A O 1
ATOM 712 N N . VAL A 1 95 ? 5.379 -9.539 -11.875 1.00 85.25 95 VAL A N 1
ATOM 713 C CA . VAL A 1 95 ? 5.108 -10.924 -12.292 1.00 85.25 95 VAL A CA 1
ATOM 714 C C . VAL A 1 95 ? 5.496 -11.139 -13.758 1.00 85.25 95 VAL A C 1
ATOM 716 O O . VAL A 1 95 ? 6.087 -12.163 -14.097 1.00 85.25 95 VAL A O 1
ATOM 719 N N . ASN A 1 96 ? 5.237 -10.166 -14.635 1.00 85.06 96 ASN A N 1
ATOM 720 C CA . ASN A 1 96 ? 5.645 -10.232 -16.037 1.00 85.06 96 ASN A CA 1
ATOM 721 C C . ASN A 1 96 ? 7.172 -10.186 -16.199 1.00 85.06 96 ASN A C 1
ATOM 723 O O . ASN A 1 96 ? 7.728 -10.881 -17.050 1.00 85.06 96 ASN A O 1
ATOM 727 N N . MET A 1 97 ? 7.864 -9.408 -15.367 1.00 85.50 97 MET A N 1
ATOM 728 C CA . MET A 1 97 ? 9.322 -9.422 -15.304 1.00 85.50 97 MET A CA 1
ATOM 729 C C . MET A 1 97 ? 9.826 -10.807 -14.876 1.00 85.50 97 MET A C 1
ATOM 731 O O . MET A 1 97 ? 10.599 -11.421 -15.609 1.00 85.50 97 MET A O 1
ATOM 735 N N . ASN A 1 98 ? 9.305 -11.366 -13.781 1.00 86.00 98 ASN A N 1
ATOM 736 C CA . ASN A 1 98 ? 9.646 -12.719 -13.327 1.00 86.00 98 ASN A CA 1
ATOM 737 C C . ASN A 1 98 ? 9.343 -13.780 -14.394 1.00 86.00 98 ASN A C 1
ATOM 739 O O . ASN A 1 98 ? 10.123 -14.712 -14.578 1.00 86.00 98 ASN A O 1
ATOM 743 N N . ARG A 1 99 ? 8.258 -13.616 -15.160 1.00 89.62 99 ARG A N 1
ATOM 744 C CA . ARG A 1 99 ? 7.906 -14.496 -16.282 1.00 89.62 99 ARG A CA 1
ATOM 745 C C . ARG A 1 99 ? 8.946 -14.451 -17.398 1.00 89.62 99 ARG A C 1
ATOM 747 O O . ARG A 1 99 ? 9.218 -15.497 -17.984 1.00 89.62 99 ARG A O 1
ATOM 754 N N . LYS A 1 100 ? 9.518 -13.281 -17.697 1.00 87.75 100 LYS A N 1
ATOM 755 C CA . LYS A 1 100 ? 10.573 -13.136 -18.715 1.00 87.75 100 LYS A CA 1
ATOM 756 C C . LYS A 1 100 ? 11.881 -13.813 -18.300 1.00 87.75 100 LYS A C 1
ATOM 758 O O . LYS A 1 100 ? 12.548 -14.368 -19.164 1.00 87.75 100 LYS A O 1
ATOM 763 N N . TYR A 1 101 ? 12.222 -13.796 -17.010 1.00 89.31 101 TYR A N 1
ATOM 764 C CA . TYR A 1 101 ? 13.468 -14.388 -16.506 1.00 89.31 101 TYR A CA 1
ATOM 765 C C . TYR A 1 101 ? 13.356 -15.883 -16.181 1.00 89.31 101 TYR A C 1
ATOM 767 O O . TYR A 1 101 ? 14.245 -16.653 -16.530 1.00 89.31 101 TYR A O 1
ATOM 775 N N . TYR A 1 102 ? 12.269 -16.305 -15.533 1.00 88.19 102 TYR A N 1
ATOM 776 C CA . TYR A 1 102 ? 12.124 -17.653 -14.963 1.00 88.19 102 TYR A CA 1
ATOM 777 C C . TYR A 1 102 ? 11.036 -18.499 -15.640 1.00 88.19 102 TYR A C 1
ATOM 779 O O . TYR A 1 102 ? 10.821 -19.659 -15.289 1.00 88.19 102 TYR A O 1
ATOM 787 N N . GLY A 1 103 ? 10.319 -17.935 -16.612 1.00 90.88 103 GLY A N 1
ATOM 788 C CA . GLY A 1 103 ? 9.173 -18.583 -17.237 1.00 90.88 103 GLY A CA 1
ATOM 789 C C . GLY A 1 103 ? 7.893 -18.489 -16.400 1.00 90.88 103 GLY A C 1
ATOM 790 O O . GLY A 1 103 ? 7.880 -18.168 -15.212 1.00 90.88 103 GLY A O 1
ATOM 791 N N . THR A 1 104 ? 6.763 -18.769 -17.048 1.00 89.31 104 THR A N 1
ATOM 792 C CA . THR A 1 104 ? 5.420 -18.494 -16.503 1.00 89.31 104 THR A CA 1
ATOM 793 C C . THR A 1 104 ? 5.090 -19.293 -15.240 1.00 89.31 104 THR A C 1
ATOM 795 O O . THR A 1 104 ? 4.448 -18.767 -14.337 1.00 89.31 104 THR A O 1
ATOM 798 N N . ARG A 1 105 ? 5.537 -20.555 -15.153 1.00 90.81 105 ARG A N 1
ATOM 799 C CA . ARG A 1 105 ? 5.240 -21.429 -14.003 1.00 90.81 105 ARG A CA 1
ATOM 800 C C . ARG A 1 105 ? 5.915 -20.929 -12.727 1.00 90.81 105 ARG A C 1
ATOM 802 O O . ARG A 1 105 ? 5.265 -20.832 -11.693 1.00 90.81 105 ARG A O 1
ATOM 809 N N . ILE A 1 106 ? 7.195 -20.565 -12.821 1.00 91.94 106 ILE A N 1
ATOM 810 C CA . ILE A 1 106 ? 7.966 -20.060 -11.680 1.00 91.94 106 ILE A CA 1
ATOM 811 C C . ILE A 1 106 ? 7.484 -18.659 -11.294 1.00 91.94 106 ILE A C 1
ATOM 813 O O . ILE A 1 106 ? 7.347 -18.370 -10.112 1.00 91.94 106 ILE A O 1
ATOM 817 N N . ALA A 1 107 ? 7.142 -17.810 -12.265 1.00 88.62 107 ALA A N 1
ATOM 818 C CA . ALA A 1 107 ? 6.606 -16.481 -11.978 1.00 88.62 107 ALA A CA 1
ATOM 819 C C . ALA A 1 107 ? 5.301 -16.518 -11.168 1.00 88.62 107 ALA A C 1
ATOM 821 O O . ALA A 1 107 ? 5.162 -15.761 -10.210 1.00 88.62 107 ALA A O 1
ATOM 822 N N . LEU A 1 108 ? 4.371 -17.416 -11.517 1.00 89.62 108 LEU A N 1
ATOM 823 C CA . LEU A 1 108 ? 3.133 -17.608 -10.755 1.00 89.62 108 LEU A CA 1
ATOM 824 C C . LEU A 1 108 ? 3.390 -18.231 -9.381 1.00 89.62 108 LEU A C 1
ATOM 826 O O . LEU A 1 108 ? 2.739 -17.846 -8.416 1.00 89.62 108 LEU A O 1
ATOM 830 N N . TYR A 1 109 ? 4.360 -19.143 -9.273 1.00 92.88 109 TYR A N 1
ATOM 831 C CA . TYR A 1 109 ? 4.777 -19.685 -7.981 1.00 92.88 109 TYR A CA 1
ATOM 832 C C . TYR A 1 109 ? 5.322 -18.586 -7.057 1.00 92.88 109 TYR A C 1
ATOM 834 O O . TYR A 1 109 ? 4.877 -18.471 -5.919 1.00 92.88 109 TYR A O 1
ATOM 842 N N . ILE A 1 110 ? 6.221 -17.730 -7.559 1.00 91.19 110 ILE A N 1
ATOM 843 C CA . ILE A 1 110 ? 6.756 -16.586 -6.805 1.00 91.19 110 ILE A CA 1
ATOM 844 C C . ILE A 1 110 ? 5.621 -15.641 -6.399 1.00 91.19 110 ILE A C 1
ATOM 846 O O . ILE A 1 110 ? 5.558 -15.249 -5.240 1.00 91.19 110 ILE A O 1
ATOM 850 N N . ALA A 1 111 ? 4.706 -15.314 -7.317 1.00 89.69 111 ALA A N 1
ATOM 851 C CA . ALA A 1 111 ? 3.557 -14.463 -7.011 1.00 89.69 111 ALA A CA 1
ATOM 852 C C . ALA A 1 111 ? 2.682 -15.057 -5.894 1.00 89.69 111 ALA A C 1
ATOM 854 O O . ALA A 1 111 ? 2.310 -14.344 -4.968 1.00 89.69 111 ALA A O 1
ATOM 855 N N . GLY A 1 112 ? 2.412 -16.366 -5.936 1.00 91.69 112 GLY A N 1
ATOM 856 C CA . GLY A 1 112 ? 1.646 -17.059 -4.900 1.00 91.69 112 GLY A CA 1
ATOM 857 C C . GLY A 1 112 ? 2.349 -17.082 -3.541 1.00 91.69 112 GLY A C 1
ATOM 858 O O . GLY A 1 112 ? 1.716 -16.823 -2.522 1.00 91.69 112 GLY A O 1
ATOM 859 N N . VAL A 1 113 ? 3.661 -17.334 -3.511 1.00 94.06 113 VAL A N 1
ATOM 860 C CA . VAL A 1 113 ? 4.443 -17.276 -2.264 1.00 94.06 113 VAL A CA 1
ATOM 861 C C . VAL A 1 113 ? 4.432 -15.860 -1.691 1.00 94.06 113 VAL A C 1
ATOM 863 O O . VAL A 1 113 ? 4.139 -15.693 -0.511 1.00 94.06 113 VAL A O 1
ATOM 866 N N . MET A 1 114 ? 4.672 -14.843 -2.525 1.00 92.12 114 MET A N 1
ATOM 867 C CA . MET A 1 114 ? 4.626 -13.441 -2.101 1.00 92.12 114 MET A CA 1
ATOM 868 C C . MET A 1 114 ? 3.247 -13.066 -1.562 1.00 92.12 114 MET A C 1
ATOM 870 O O . MET A 1 114 ? 3.168 -12.452 -0.505 1.00 92.12 114 MET A O 1
ATOM 874 N N . TYR A 1 115 ? 2.167 -13.490 -2.224 1.00 91.62 115 TYR A N 1
ATOM 875 C CA . TYR A 1 115 ? 0.799 -13.276 -1.754 1.00 91.62 115 TYR A CA 1
ATOM 876 C C . TYR A 1 115 ? 0.580 -13.822 -0.342 1.00 91.62 115 TYR A C 1
ATOM 878 O O . TYR A 1 115 ? 0.148 -13.094 0.550 1.00 91.62 115 TYR A O 1
ATOM 886 N N . VAL A 1 116 ? 0.933 -15.089 -0.116 1.00 94.00 116 VAL A N 1
ATOM 887 C CA . VAL A 1 116 ? 0.783 -15.723 1.199 1.00 94.00 116 VAL A CA 1
ATOM 888 C C . VAL A 1 116 ? 1.634 -15.000 2.245 1.00 94.00 116 VAL A C 1
ATOM 890 O O . VAL A 1 116 ? 1.154 -14.723 3.343 1.00 94.00 116 VAL A O 1
ATOM 893 N N . SER A 1 117 ? 2.871 -14.630 1.904 1.00 94.06 117 SER A N 1
ATOM 894 C CA . SER A 1 117 ? 3.742 -13.854 2.790 1.00 94.06 117 SER A CA 1
ATOM 895 C C . SER A 1 117 ? 3.165 -12.479 3.132 1.00 94.06 117 SER A C 1
ATOM 897 O O . SER A 1 117 ? 3.243 -12.078 4.293 1.00 94.06 117 SER A O 1
ATOM 899 N N . ILE A 1 118 ? 2.555 -11.776 2.172 1.00 92.19 118 ILE A N 1
ATOM 900 C CA . ILE A 1 118 ? 1.886 -10.486 2.397 1.00 92.19 118 ILE A CA 1
ATOM 901 C C . ILE A 1 118 ? 0.737 -10.654 3.390 1.00 92.19 118 ILE A C 1
ATOM 903 O O . ILE A 1 118 ? 0.690 -9.934 4.385 1.00 92.19 118 ILE A O 1
ATOM 907 N N . VAL A 1 119 ? -0.151 -11.624 3.157 1.00 92.25 119 VAL A N 1
ATOM 908 C CA . VAL A 1 119 ? -1.329 -11.871 4.006 1.00 92.25 119 VAL A CA 1
ATOM 909 C C . VAL A 1 119 ? -0.904 -12.206 5.434 1.00 92.25 119 VAL A C 1
ATOM 911 O O . VAL A 1 119 ? -1.397 -11.606 6.387 1.00 92.25 119 VAL A O 1
ATOM 914 N N . ILE A 1 120 ? 0.059 -13.119 5.590 1.00 93.75 120 ILE A N 1
ATOM 915 C CA . ILE A 1 120 ? 0.589 -13.499 6.905 1.00 93.75 120 ILE A CA 1
ATOM 916 C C . ILE A 1 120 ? 1.204 -12.283 7.602 1.00 93.75 120 ILE A C 1
ATOM 918 O O . ILE A 1 120 ? 0.914 -12.034 8.769 1.00 93.75 120 ILE A O 1
ATOM 922 N N . THR A 1 121 ? 2.015 -11.499 6.892 1.00 93.19 121 THR A N 1
ATOM 923 C CA . THR A 1 121 ? 2.668 -10.310 7.459 1.00 93.19 121 THR A CA 1
ATOM 924 C C . THR A 1 121 ? 1.642 -9.264 7.887 1.00 93.19 121 THR A C 1
ATOM 926 O O . THR A 1 121 ? 1.734 -8.737 8.993 1.00 93.19 121 THR A O 1
ATOM 929 N N . ALA A 1 122 ? 0.635 -8.994 7.055 1.00 91.12 122 ALA A N 1
ATOM 930 C CA . ALA A 1 122 ? -0.426 -8.041 7.352 1.00 91.12 122 ALA A CA 1
ATOM 931 C C . ALA A 1 122 ? -1.227 -8.440 8.602 1.00 91.12 122 ALA A C 1
ATOM 933 O O . ALA A 1 122 ? -1.497 -7.595 9.456 1.00 91.12 122 ALA A O 1
ATOM 934 N N . LEU A 1 123 ? -1.547 -9.730 8.749 1.00 91.06 123 LEU A N 1
ATOM 935 C CA . LEU A 1 123 ? -2.230 -10.251 9.933 1.00 91.06 123 LEU A CA 1
ATOM 936 C C . LEU A 1 123 ? -1.341 -10.202 11.176 1.00 91.06 123 LEU A C 1
ATOM 938 O O . LEU A 1 123 ? -1.792 -9.734 12.218 1.00 91.06 123 LEU A O 1
ATOM 942 N N . ILE A 1 124 ? -0.079 -10.632 11.076 1.00 92.81 124 ILE A N 1
ATOM 943 C CA . ILE A 1 124 ? 0.870 -10.573 12.197 1.00 92.81 124 ILE A CA 1
ATOM 944 C C . ILE A 1 124 ? 1.017 -9.136 12.685 1.00 92.81 124 ILE A C 1
ATOM 946 O O . ILE A 1 124 ? 0.946 -8.902 13.889 1.00 92.81 124 ILE A O 1
ATOM 950 N N . LEU A 1 125 ? 1.190 -8.173 11.777 1.00 91.06 125 LEU A N 1
ATOM 951 C CA . LEU A 1 125 ? 1.285 -6.763 12.143 1.00 91.06 125 LEU A CA 1
ATOM 952 C C . LEU A 1 125 ? -0.009 -6.272 12.785 1.00 91.06 125 LEU A C 1
ATOM 954 O O . LEU A 1 125 ? 0.053 -5.625 13.825 1.00 91.06 125 LEU A O 1
ATOM 958 N N . ASN A 1 126 ? -1.168 -6.619 12.222 1.00 89.00 126 ASN A N 1
ATOM 959 C CA . ASN A 1 126 ? -2.450 -6.235 12.799 1.00 89.00 126 ASN A CA 1
ATOM 960 C C . ASN A 1 126 ? -2.605 -6.747 14.235 1.00 89.00 126 ASN A C 1
ATOM 962 O O . ASN A 1 126 ? -2.815 -5.938 15.132 1.00 89.00 126 ASN A O 1
ATOM 966 N N . TYR A 1 127 ? -2.407 -8.044 14.475 1.00 88.75 127 TYR A N 1
ATOM 967 C CA . TYR A 1 127 ? -2.531 -8.611 15.820 1.00 88.75 127 TYR A CA 1
ATOM 968 C C . TYR A 1 127 ? -1.445 -8.121 16.771 1.00 88.75 127 TYR A C 1
ATOM 970 O O . TYR A 1 127 ? -1.728 -7.877 17.938 1.00 88.75 127 TYR A O 1
ATOM 978 N N . SER A 1 128 ? -0.214 -7.931 16.294 1.00 88.88 128 SER A N 1
ATOM 979 C CA . SER A 1 128 ? 0.868 -7.410 17.137 1.00 88.88 128 SER A CA 1
ATOM 980 C C . SER A 1 128 ? 0.560 -5.992 17.620 1.00 88.88 128 SER A C 1
ATOM 982 O O . SER A 1 128 ? 0.790 -5.679 18.783 1.00 88.88 128 SER A O 1
ATOM 984 N N . PHE A 1 129 ? 0.015 -5.138 16.752 1.00 87.75 129 PHE A N 1
ATOM 985 C CA . PHE A 1 129 ? -0.357 -3.766 17.108 1.00 87.75 129 PHE A CA 1
ATOM 986 C C . PHE A 1 129 ? -1.619 -3.719 17.976 1.00 87.75 129 PHE A C 1
ATOM 988 O O . PHE A 1 129 ? -1.709 -2.860 18.853 1.00 87.75 129 PHE A O 1
ATOM 995 N N . ASP 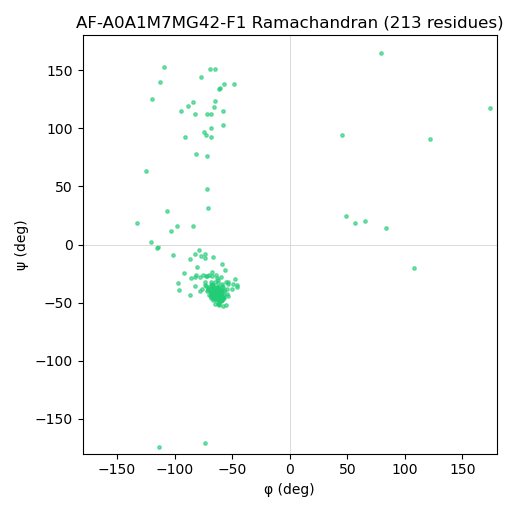A 1 130 ? -2.547 -4.659 17.777 1.00 86.31 130 ASP A N 1
ATOM 996 C CA . ASP A 1 130 ? -3.751 -4.824 18.603 1.00 86.31 130 ASP A CA 1
ATOM 997 C C . ASP A 1 130 ? -3.368 -5.196 20.037 1.00 86.31 130 ASP A C 1
ATOM 999 O O . ASP A 1 130 ? -3.799 -4.560 20.995 1.00 86.31 130 ASP A O 1
ATOM 1003 N N . LEU A 1 131 ? -2.441 -6.150 20.187 1.00 86.50 131 LEU A N 1
ATOM 1004 C CA . LEU A 1 131 ? -1.900 -6.563 21.484 1.00 86.50 131 LEU A CA 1
ATOM 1005 C C . LEU A 1 131 ? -1.153 -5.438 22.208 1.00 86.50 131 LEU A C 1
ATOM 1007 O O . LEU A 1 131 ? -1.169 -5.381 23.436 1.00 86.50 131 LEU A O 1
ATOM 1011 N N . LEU A 1 132 ? -0.495 -4.550 21.463 1.00 87.44 132 LEU A N 1
ATOM 1012 C CA . LEU A 1 132 ? 0.193 -3.385 22.020 1.00 87.44 132 LEU A CA 1
ATOM 1013 C C . LEU A 1 132 ? -0.756 -2.204 22.291 1.00 87.44 132 LEU A C 1
ATOM 1015 O O . LEU A 1 132 ? -0.326 -1.219 22.888 1.00 87.44 132 LEU A O 1
ATOM 1019 N N . GLY A 1 133 ? -2.019 -2.276 21.855 1.00 80.75 133 GLY A N 1
ATOM 1020 C CA . GLY A 1 133 ? -2.985 -1.181 21.967 1.00 80.75 133 GLY A CA 1
ATOM 1021 C C . GLY A 1 133 ? -2.625 0.052 21.129 1.00 80.75 133 GLY A C 1
ATOM 1022 O O . GLY A 1 133 ? -3.108 1.144 21.412 1.00 80.75 133 GLY A O 1
ATOM 1023 N N . VAL A 1 134 ? -1.766 -0.101 20.113 1.00 81.81 134 VAL A N 1
ATOM 1024 C CA . VAL A 1 134 ? -1.309 0.988 19.222 1.00 81.81 134 VAL A CA 1
ATOM 1025 C C . VAL A 1 134 ? -1.959 0.854 17.842 1.00 81.81 134 VAL A C 1
ATOM 1027 O O . VAL A 1 134 ? -1.367 1.211 16.823 1.00 81.81 134 VAL A O 1
ATOM 1030 N N . LEU A 1 135 ? -3.165 0.284 17.776 1.00 76.00 135 LEU A N 1
ATOM 1031 C CA . LEU A 1 135 ? -3.860 0.117 16.506 1.00 76.00 135 LEU A CA 1
ATOM 1032 C C . LEU A 1 135 ? -4.202 1.503 15.926 1.00 76.00 135 LEU A C 1
ATOM 1034 O O . LEU A 1 135 ? -4.855 2.296 16.607 1.00 76.00 135 LEU A O 1
ATOM 1038 N N . PRO A 1 136 ? -3.778 1.830 14.692 1.00 66.69 136 PRO A N 1
ATOM 1039 C CA . PRO A 1 136 ? -4.141 3.101 14.085 1.00 66.69 136 PRO A CA 1
ATOM 1040 C C . PRO A 1 136 ? -5.652 3.149 13.833 1.00 66.69 136 PRO A C 1
ATOM 1042 O O . PRO A 1 136 ? -6.180 2.351 13.060 1.00 66.69 136 PRO A O 1
ATOM 1045 N N . GLU A 1 137 ? -6.351 4.092 14.463 1.00 62.50 137 GLU A N 1
ATOM 1046 C CA . GLU A 1 137 ? -7.755 4.365 14.155 1.00 62.50 137 GLU A CA 1
ATOM 1047 C C . GLU A 1 137 ? -7.842 5.067 12.786 1.00 62.50 137 GLU A C 1
ATOM 1049 O O . GLU A 1 137 ? -7.372 6.196 12.611 1.00 62.50 137 GLU A O 1
ATOM 1054 N N . GLY A 1 138 ? -8.415 4.383 11.792 1.00 56.41 138 GLY A N 1
ATOM 1055 C CA . GLY A 1 138 ? -8.528 4.825 10.395 1.00 56.41 138 GLY A CA 1
ATOM 1056 C C . GLY A 1 138 ? -9.535 5.959 10.157 1.00 56.41 138 GLY A C 1
ATOM 1057 O O . GLY A 1 138 ? -10.373 5.853 9.272 1.00 56.41 138 GLY A O 1
ATOM 1058 N N . SER A 1 139 ? -9.505 7.037 10.951 1.00 51.69 139 SER A N 1
ATOM 1059 C CA . SER A 1 139 ? -10.485 8.139 10.851 1.00 51.69 139 SER A CA 1
ATOM 1060 C C . SER A 1 139 ? -9.896 9.523 10.556 1.00 51.69 139 SER A C 1
ATOM 1062 O O . SER A 1 139 ? -10.639 10.507 10.457 1.00 51.69 139 SER A O 1
ATOM 1064 N N . ARG A 1 140 ? -8.576 9.645 10.359 1.00 50.50 140 ARG A N 1
ATOM 1065 C CA . ARG A 1 140 ? -7.980 10.926 9.947 1.00 50.50 140 ARG A CA 1
ATOM 1066 C C . ARG A 1 140 ? -8.320 11.220 8.488 1.00 50.50 140 ARG A C 1
ATOM 1068 O O . ARG A 1 140 ? -7.614 10.790 7.588 1.00 50.50 140 ARG A O 1
ATOM 1075 N N . LYS A 1 141 ? -9.398 11.979 8.278 1.00 50.59 141 LYS A N 1
ATOM 1076 C CA . LYS A 1 141 ? -9.788 12.575 6.989 1.00 50.59 141 LYS A CA 1
ATOM 1077 C C . LYS A 1 141 ? -8.577 13.274 6.339 1.00 50.59 141 LYS A C 1
ATOM 1079 O O . LYS A 1 141 ? -7.921 14.054 7.039 1.00 50.59 141 LYS A O 1
ATOM 1084 N N . VAL A 1 142 ? -8.367 13.136 5.016 1.00 48.53 142 VAL A N 1
ATOM 1085 C CA . VAL A 1 142 ? -7.293 13.797 4.216 1.00 48.53 142 VAL A CA 1
ATOM 1086 C C . VAL A 1 142 ? -7.217 15.280 4.585 1.00 48.53 142 VAL A C 1
ATOM 1088 O O . VAL A 1 142 ? -6.137 15.866 4.638 1.00 48.53 142 VAL A O 1
ATOM 1091 N N . LYS A 1 143 ? -8.376 15.886 4.892 1.00 46.75 143 LYS A N 1
ATOM 1092 C CA . LYS A 1 143 ? -8.512 17.290 5.297 1.00 46.75 143 LYS A CA 1
ATOM 1093 C C . LYS A 1 143 ? -7.551 17.721 6.410 1.00 46.75 143 LYS A C 1
ATOM 1095 O O . LYS A 1 143 ? -7.112 18.868 6.379 1.00 46.75 143 LYS A O 1
ATOM 1100 N N . GLU A 1 144 ? -7.198 16.857 7.363 1.00 47.97 144 GLU A N 1
ATOM 1101 C CA . GLU A 1 144 ? -6.233 17.212 8.415 1.00 47.97 144 GLU A CA 1
ATOM 1102 C C . GLU A 1 144 ? -4.768 17.100 7.977 1.00 47.97 144 GLU A C 1
ATOM 1104 O O . GLU A 1 144 ? -3.929 17.821 8.519 1.00 47.97 144 GLU A O 1
ATOM 1109 N N . VAL A 1 145 ? -4.463 16.249 6.992 1.00 51.22 145 VAL A N 1
ATOM 1110 C CA . VAL A 1 145 ? -3.118 16.091 6.407 1.00 51.22 145 VAL A CA 1
ATOM 1111 C C . VAL A 1 145 ? -2.814 17.227 5.420 1.00 51.22 145 VAL A C 1
ATOM 1113 O O . VAL A 1 145 ? -1.666 17.631 5.268 1.00 51.22 145 VAL A O 1
ATOM 1116 N N . THR A 1 146 ? -3.844 17.803 4.790 1.00 50.00 146 THR A N 1
ATOM 1117 C CA . THR A 1 146 ? -3.711 18.933 3.848 1.00 50.00 146 THR A CA 1
ATOM 1118 C C . THR A 1 146 ? -3.532 20.301 4.506 1.00 50.00 146 THR A C 1
ATOM 1120 O O . THR A 1 146 ? -3.340 21.294 3.805 1.00 50.00 146 THR A O 1
ATOM 1123 N N . GLN A 1 147 ? -3.605 20.401 5.835 1.00 54.91 147 GLN A N 1
ATOM 1124 C CA . GLN A 1 147 ? -3.335 21.666 6.511 1.00 54.91 147 GLN A CA 1
ATOM 1125 C C . GLN A 1 147 ? -1.834 21.828 6.715 1.00 54.91 147 GLN A C 1
ATOM 1127 O O . GLN A 1 147 ? -1.193 20.999 7.353 1.00 54.91 147 GLN A O 1
ATOM 1132 N N . PHE A 1 148 ? -1.283 22.924 6.193 1.00 54.88 148 PHE A N 1
ATOM 1133 C CA . PHE A 1 148 ? 0.093 23.325 6.450 1.00 54.88 148 PHE A CA 1
ATOM 1134 C C . PHE A 1 148 ? 0.287 23.502 7.962 1.00 54.88 148 PHE A C 1
ATOM 1136 O O . PHE A 1 148 ? -0.170 24.483 8.551 1.00 54.88 148 PHE A O 1
ATOM 1143 N N . LYS A 1 149 ? 0.918 22.518 8.603 1.00 67.19 149 LYS A N 1
ATOM 1144 C CA . LYS A 1 149 ? 1.247 22.526 10.030 1.00 67.19 149 LYS A CA 1
ATOM 1145 C C . LYS A 1 149 ? 2.762 22.602 10.174 1.00 67.19 149 LYS A C 1
ATOM 1147 O O . LYS A 1 149 ? 3.495 21.960 9.429 1.00 67.19 149 LYS A O 1
ATOM 1152 N N . ILE A 1 150 ? 3.232 23.394 11.137 1.00 75.50 150 ILE A N 1
ATOM 1153 C CA . ILE A 1 150 ? 4.648 23.420 11.525 1.00 75.50 150 ILE A CA 1
ATOM 1154 C C . ILE A 1 150 ? 4.872 22.233 12.464 1.00 75.50 150 ILE A C 1
ATOM 1156 O O . ILE A 1 150 ? 4.859 22.369 13.686 1.00 75.50 150 ILE A O 1
ATOM 1160 N N . ASP A 1 151 ? 4.975 21.048 11.880 1.00 80.00 151 ASP A N 1
ATOM 1161 C CA . ASP A 1 151 ? 5.197 19.786 12.576 1.00 80.00 151 ASP A CA 1
ATOM 1162 C C . ASP A 1 151 ? 6.574 19.197 12.222 1.00 80.00 151 ASP A C 1
ATOM 1164 O O . ASP A 1 151 ? 7.398 19.815 11.542 1.00 80.00 151 ASP A O 1
ATOM 1168 N N . TYR A 1 152 ? 6.851 17.982 12.693 1.00 77.44 152 TYR A N 1
ATOM 1169 C CA . TYR A 1 152 ? 8.086 17.275 12.351 1.00 77.44 152 TYR A CA 1
ATOM 1170 C C . TYR A 1 152 ? 8.222 17.060 10.833 1.00 77.44 152 TYR A C 1
ATOM 1172 O O . TYR A 1 152 ? 9.333 17.146 10.311 1.00 77.44 152 TYR A O 1
ATOM 1180 N N . THR A 1 153 ? 7.112 16.857 10.115 1.00 77.50 153 THR A N 1
ATOM 1181 C CA . THR A 1 153 ? 7.077 16.732 8.652 1.00 77.50 153 THR A CA 1
ATOM 1182 C C . THR A 1 153 ? 7.611 17.995 7.979 1.00 77.50 153 THR A C 1
ATOM 1184 O O . THR A 1 153 ? 8.432 17.898 7.069 1.00 77.50 153 THR A O 1
ATOM 1187 N N . PHE A 1 154 ? 7.225 19.184 8.454 1.00 82.38 154 PHE A N 1
ATOM 1188 C CA . PHE A 1 154 ? 7.745 20.460 7.951 1.00 82.38 154 PHE A CA 1
ATOM 1189 C C . PHE A 1 154 ? 9.270 20.574 8.098 1.00 82.38 154 PHE A C 1
ATOM 1191 O O . PHE A 1 154 ? 9.963 20.906 7.131 1.00 82.38 154 PHE A O 1
ATOM 1198 N N . TYR A 1 155 ? 9.816 20.250 9.275 1.00 83.88 155 TYR A N 1
ATOM 1199 C CA . TYR A 1 155 ? 11.267 20.278 9.491 1.00 83.88 155 TYR A CA 1
ATOM 1200 C C . TYR A 1 155 ? 11.997 19.249 8.621 1.00 83.88 155 TYR A C 1
ATOM 1202 O O . TYR A 1 155 ? 13.014 19.584 8.008 1.00 83.88 155 TYR A O 1
ATOM 1210 N N . PHE A 1 156 ? 11.463 18.029 8.500 1.00 82.88 156 PHE A N 1
ATOM 1211 C CA . PHE A 1 156 ? 12.015 17.019 7.594 1.00 82.88 156 PHE A CA 1
ATOM 1212 C C . PHE A 1 156 ? 11.983 17.481 6.133 1.00 82.88 156 PHE A C 1
ATOM 1214 O O . PHE A 1 156 ? 12.980 17.323 5.428 1.00 82.88 156 PHE A O 1
ATOM 1221 N N . ASN A 1 157 ? 10.900 18.121 5.687 1.00 82.31 157 ASN A N 1
ATOM 1222 C CA . ASN A 1 157 ? 10.795 18.673 4.337 1.00 82.31 157 ASN A CA 1
ATOM 1223 C C . ASN A 1 157 ? 11.875 19.731 4.067 1.00 82.31 157 ASN A C 1
ATOM 1225 O O . ASN A 1 157 ? 12.489 19.704 3.000 1.00 82.31 157 ASN A O 1
ATOM 1229 N N . ILE A 1 158 ? 12.167 20.618 5.028 1.00 87.44 158 ILE A N 1
ATOM 1230 C CA . ILE A 1 158 ? 13.265 21.592 4.900 1.00 87.44 158 ILE A CA 1
ATOM 1231 C C . ILE A 1 158 ? 14.620 20.887 4.791 1.00 87.44 158 ILE A C 1
ATOM 1233 O O . ILE A 1 158 ? 15.420 21.240 3.922 1.00 87.44 158 ILE A O 1
ATOM 1237 N N . VAL A 1 159 ? 14.883 19.887 5.636 1.00 87.31 159 VAL A N 1
ATOM 1238 C CA . VAL A 1 159 ? 16.146 19.131 5.606 1.00 87.31 159 VAL A CA 1
ATOM 1239 C C . VAL A 1 159 ? 16.333 18.436 4.255 1.00 87.31 159 VAL A C 1
ATOM 1241 O O . VAL A 1 159 ? 17.391 18.569 3.637 1.00 87.31 159 VAL A O 1
ATOM 1244 N N . PHE A 1 160 ? 15.304 17.752 3.748 1.00 78.50 160 PHE A N 1
ATOM 1245 C CA . PHE A 1 160 ? 15.364 17.091 2.443 1.00 78.50 160 PHE A CA 1
ATOM 1246 C C . PHE A 1 160 ? 15.473 18.083 1.281 1.00 78.50 160 PHE A C 1
ATOM 1248 O O . PHE A 1 160 ? 16.212 17.823 0.327 1.00 78.50 160 PHE A O 1
ATOM 1255 N N . ALA A 1 161 ? 14.807 19.237 1.358 1.00 85.56 161 ALA A N 1
ATOM 1256 C CA . ALA A 1 161 ? 14.941 20.297 0.363 1.00 85.56 161 ALA A CA 1
ATOM 1257 C C . ALA A 1 161 ? 16.368 20.865 0.334 1.00 85.56 161 ALA A C 1
ATOM 1259 O O . ALA A 1 161 ? 16.948 21.012 -0.743 1.00 85.56 161 ALA A O 1
ATOM 1260 N N . ALA A 1 162 ? 16.970 21.109 1.501 1.00 85.44 162 ALA A N 1
ATOM 1261 C CA . ALA A 1 162 ? 18.357 21.550 1.610 1.00 85.44 162 ALA A CA 1
ATOM 1262 C C . ALA A 1 162 ? 19.331 20.501 1.050 1.00 85.44 162 ALA A C 1
ATOM 1264 O O . ALA A 1 162 ? 20.234 20.844 0.286 1.00 85.44 162 ALA A O 1
ATOM 1265 N N . PHE A 1 163 ? 19.114 19.219 1.359 1.00 80.62 163 PHE A N 1
ATOM 1266 C CA . PHE A 1 163 ? 19.922 18.122 0.824 1.00 80.62 163 PHE A CA 1
ATOM 1267 C C . PHE A 1 163 ? 19.806 18.017 -0.703 1.00 80.62 163 PHE A C 1
ATOM 1269 O O . PHE A 1 163 ? 20.809 17.882 -1.402 1.00 80.62 163 PHE A O 1
ATOM 1276 N N . THR A 1 164 ? 18.591 18.163 -1.234 1.00 74.31 164 THR A N 1
ATOM 1277 C CA . THR A 1 164 ? 18.331 18.175 -2.679 1.00 74.31 164 THR A CA 1
ATOM 1278 C C . THR A 1 164 ? 19.023 19.357 -3.354 1.00 74.31 164 THR A C 1
ATOM 1280 O O . THR A 1 164 ? 19.707 19.173 -4.359 1.00 74.31 164 THR A O 1
ATOM 1283 N N . ALA A 1 165 ? 18.913 20.561 -2.786 1.00 82.75 165 ALA A N 1
ATOM 1284 C CA . ALA A 1 165 ? 19.592 21.751 -3.294 1.00 82.75 165 ALA A CA 1
ATOM 1285 C C . ALA A 1 165 ? 21.120 21.582 -3.290 1.00 82.75 165 ALA A C 1
ATOM 1287 O O . ALA A 1 165 ? 21.784 21.954 -4.258 1.00 82.75 165 ALA A O 1
ATOM 1288 N N . LEU A 1 166 ? 21.673 20.964 -2.244 1.00 84.00 166 LEU A N 1
ATOM 1289 C CA . LEU A 1 166 ? 23.096 20.655 -2.135 1.00 84.00 166 LEU A CA 1
ATOM 1290 C C . LEU A 1 166 ? 23.537 19.622 -3.184 1.00 84.00 166 LEU A C 1
ATOM 1292 O O . LEU A 1 166 ? 24.536 19.841 -3.869 1.00 84.00 166 LEU A O 1
ATOM 1296 N N . MET A 1 167 ? 22.779 18.539 -3.385 1.00 74.12 167 MET A N 1
ATOM 1297 C CA . MET A 1 167 ? 23.074 17.563 -4.441 1.00 74.12 167 MET A CA 1
ATOM 1298 C C . MET A 1 167 ? 22.973 18.174 -5.842 1.00 74.12 167 MET A C 1
ATOM 1300 O O . MET A 1 167 ? 23.831 17.906 -6.682 1.00 74.12 167 MET A O 1
ATOM 1304 N N . LEU A 1 168 ? 21.974 19.023 -6.097 1.00 78.31 168 LEU A N 1
ATOM 1305 C CA . LEU A 1 168 ? 21.846 19.752 -7.361 1.00 78.31 168 LEU A CA 1
ATOM 1306 C C . LEU A 1 168 ? 23.016 20.715 -7.568 1.00 78.31 168 LEU A C 1
ATOM 1308 O O . LEU A 1 168 ? 23.579 20.763 -8.660 1.00 78.31 168 LEU A O 1
ATOM 1312 N N . TYR A 1 169 ? 23.436 21.432 -6.524 1.00 82.38 169 TYR A N 1
ATOM 1313 C CA . TYR A 1 169 ? 24.614 22.295 -6.566 1.00 82.38 169 TYR A CA 1
ATOM 1314 C C . TYR A 1 169 ? 25.877 21.513 -6.948 1.00 82.38 169 TYR A C 1
ATOM 1316 O O . TYR A 1 169 ? 26.617 21.941 -7.839 1.00 82.38 169 TYR A O 1
ATOM 1324 N N . PHE A 1 170 ? 26.101 20.347 -6.335 1.00 77.25 170 PHE A N 1
ATOM 1325 C CA . PHE A 1 170 ? 27.213 19.470 -6.701 1.00 77.25 170 PHE A CA 1
ATOM 1326 C C . PHE A 1 170 ? 27.078 18.929 -8.128 1.00 77.25 170 PHE A C 1
ATOM 1328 O O . PHE A 1 170 ? 28.049 18.987 -8.874 1.00 77.25 170 PHE A O 1
ATOM 1335 N N . ASN A 1 171 ? 25.886 18.500 -8.555 1.00 74.31 171 ASN A N 1
ATOM 1336 C CA . ASN A 1 171 ? 25.644 18.016 -9.918 1.00 74.31 171 ASN A CA 1
ATOM 1337 C C . ASN A 1 171 ? 25.949 19.092 -10.973 1.00 74.31 171 ASN A C 1
ATOM 1339 O O . ASN A 1 171 ? 26.649 18.826 -11.951 1.00 74.31 171 ASN A O 1
ATOM 1343 N N . PHE A 1 172 ? 25.495 20.328 -10.748 1.00 78.25 172 PHE A N 1
ATOM 1344 C CA . PHE A 1 172 ? 25.779 21.448 -11.643 1.00 78.25 172 PHE A CA 1
ATOM 1345 C C . PHE A 1 172 ? 27.253 21.857 -11.629 1.00 78.25 172 PHE A C 1
ATOM 1347 O O . PHE A 1 172 ? 27.773 22.263 -12.669 1.00 78.25 172 PHE A O 1
ATOM 1354 N N . ARG A 1 173 ? 27.951 21.725 -10.492 1.00 74.44 173 ARG A N 1
ATOM 1355 C CA . ARG A 1 173 ? 29.408 21.922 -10.433 1.00 74.44 173 ARG A CA 1
ATOM 1356 C C . ARG A 1 173 ? 30.168 20.847 -11.203 1.00 74.44 173 ARG A C 1
ATOM 1358 O O . ARG A 1 173 ? 31.072 21.201 -11.953 1.00 74.44 173 ARG A O 1
ATOM 1365 N N . THR A 1 174 ? 29.787 19.580 -11.066 1.00 63.66 174 THR A N 1
ATOM 1366 C CA . THR A 1 174 ? 30.412 18.466 -11.791 1.00 63.66 174 THR A CA 1
ATOM 1367 C C . THR A 1 174 ? 30.173 18.582 -13.297 1.00 63.66 174 THR A C 1
ATOM 1369 O O . THR A 1 174 ? 31.130 18.514 -14.061 1.00 63.66 174 THR A O 1
ATOM 1372 N N . LYS A 1 175 ? 28.949 18.908 -13.742 1.00 58.94 175 LYS A N 1
ATOM 1373 C CA . LYS A 1 175 ? 28.670 19.162 -15.169 1.00 58.94 175 LYS A CA 1
ATOM 1374 C C . LYS A 1 175 ? 29.437 20.360 -15.737 1.00 58.94 175 LYS A C 1
ATOM 1376 O O . LYS A 1 175 ? 29.885 20.303 -16.876 1.00 58.94 175 LYS A O 1
ATOM 1381 N N . LYS A 1 176 ? 29.637 21.427 -14.950 1.00 55.03 176 LYS A N 1
ATOM 1382 C CA . LYS A 1 176 ? 30.485 22.567 -15.353 1.00 55.03 176 LYS A CA 1
ATOM 1383 C C . LYS A 1 176 ? 31.971 22.211 -15.466 1.00 55.03 176 LYS A C 1
ATOM 1385 O O . LYS A 1 176 ? 32.691 22.909 -16.175 1.00 55.03 176 LYS A O 1
ATOM 1390 N N . MET A 1 177 ? 32.433 21.170 -14.773 1.00 53.22 177 MET A N 1
ATOM 1391 C CA . MET A 1 177 ? 33.805 20.663 -14.889 1.00 53.22 177 MET A CA 1
ATOM 1392 C C . MET A 1 177 ? 33.982 19.725 -16.096 1.00 53.22 177 MET A C 1
ATOM 1394 O O . MET A 1 177 ? 35.070 19.689 -16.660 1.00 53.22 177 MET A O 1
ATOM 1398 N N . GLU A 1 178 ? 32.928 19.029 -16.540 1.00 49.88 178 GLU A N 1
ATOM 1399 C CA . GLU A 1 178 ? 32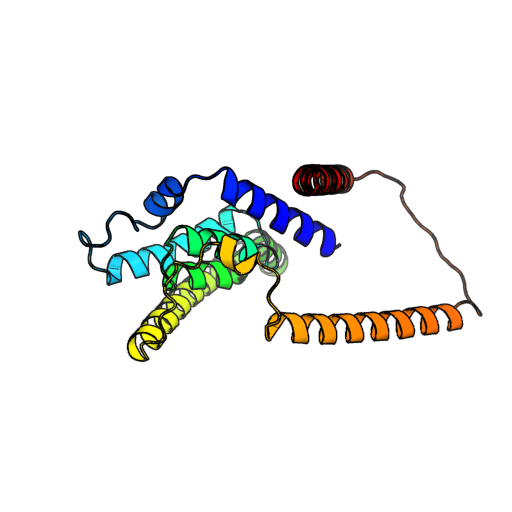.953 18.161 -17.735 1.00 49.88 178 GLU A CA 1
ATOM 1400 C C . GLU A 1 178 ? 32.812 18.920 -19.066 1.00 49.88 178 GLU A C 1
ATOM 1402 O O . GLU A 1 178 ? 33.282 18.448 -20.100 1.00 49.88 178 GLU A O 1
ATOM 1407 N N . THR A 1 179 ? 32.297 20.155 -19.064 1.00 47.53 179 THR A N 1
ATOM 1408 C CA . THR A 1 179 ? 32.309 21.065 -20.234 1.00 47.53 179 THR A CA 1
ATOM 1409 C C . THR A 1 179 ? 33.707 21.619 -20.583 1.00 47.53 179 THR A C 1
ATOM 1411 O O . THR A 1 179 ? 33.839 22.742 -21.065 1.00 47.53 179 THR A O 1
ATOM 1414 N N . GLY A 1 180 ? 34.760 20.842 -20.316 1.00 43.94 180 GLY A N 1
ATOM 1415 C CA . GLY A 1 180 ? 36.148 21.086 -20.714 1.00 43.94 180 GLY A CA 1
ATOM 1416 C C . GLY A 1 180 ? 36.712 20.052 -21.698 1.00 43.94 180 GLY A C 1
ATOM 1417 O O . GLY A 1 180 ? 37.837 20.229 -22.159 1.00 43.94 180 GLY A O 1
ATOM 1418 N N . GLY A 1 181 ? 35.969 19.000 -22.065 1.00 44.50 181 GLY A N 1
ATOM 1419 C CA . GLY A 1 181 ? 36.419 18.091 -23.120 1.00 44.50 181 GLY A CA 1
ATOM 1420 C C . GLY A 1 181 ? 35.550 16.855 -23.329 1.00 44.50 181 GLY A C 1
ATOM 1421 O O . GLY A 1 181 ? 35.519 15.978 -22.475 1.00 44.50 181 GLY A O 1
ATOM 1422 N N . GLY A 1 182 ? 34.959 16.743 -24.525 1.00 36.59 182 GLY A N 1
ATOM 1423 C CA . GLY A 1 182 ? 34.634 15.447 -25.132 1.00 36.59 182 GLY A CA 1
ATOM 1424 C C . GLY A 1 182 ? 33.164 15.196 -25.477 1.00 36.59 182 GLY A C 1
ATOM 1425 O O . GLY A 1 182 ? 32.444 14.608 -24.689 1.00 36.59 182 GLY A O 1
ATOM 1426 N N . HIS A 1 183 ? 32.793 15.563 -26.710 1.00 39.16 183 HIS A N 1
ATOM 1427 C CA . HIS A 1 183 ? 31.797 14.920 -27.586 1.00 39.16 183 HIS A CA 1
ATOM 1428 C C . HIS A 1 183 ? 30.438 14.486 -26.997 1.00 39.16 183 HIS A C 1
ATOM 1430 O O . HIS A 1 183 ? 30.242 13.338 -26.603 1.00 39.16 183 HIS A O 1
ATOM 1436 N N . ASP A 1 184 ? 29.449 15.376 -27.131 1.00 35.81 184 ASP A N 1
ATOM 1437 C CA . ASP A 1 184 ? 28.026 15.032 -27.101 1.00 35.81 184 ASP A CA 1
ATOM 1438 C C . ASP A 1 184 ? 27.649 14.208 -28.346 1.00 35.81 184 ASP A C 1
ATOM 1440 O O . ASP A 1 184 ? 27.637 14.708 -29.473 1.00 35.81 184 ASP A O 1
ATOM 1444 N N . HIS A 1 185 ? 27.313 12.935 -28.142 1.00 36.12 185 HIS A N 1
ATOM 1445 C CA . HIS A 1 185 ? 26.549 12.151 -29.110 1.00 36.12 185 HIS A CA 1
ATOM 1446 C C . HIS A 1 185 ? 25.061 12.294 -28.793 1.00 36.12 185 HIS A C 1
ATOM 1448 O O . HIS A 1 185 ? 24.496 11.553 -27.989 1.00 36.12 185 HIS A O 1
ATOM 1454 N N . ASP A 1 186 ? 24.436 13.271 -29.445 1.00 37.66 186 ASP A N 1
ATOM 1455 C CA . ASP A 1 186 ? 22.994 13.468 -29.439 1.00 37.66 186 ASP A CA 1
ATOM 1456 C C . ASP A 1 186 ? 22.341 12.535 -30.476 1.00 37.66 186 ASP A C 1
ATOM 1458 O O . ASP A 1 186 ? 22.527 12.673 -31.686 1.00 37.66 186 ASP A O 1
ATOM 1462 N N . HIS A 1 187 ? 21.576 11.554 -29.998 1.00 36.38 187 HIS A N 1
ATOM 1463 C CA . HIS A 1 187 ? 20.627 10.792 -30.811 1.00 36.38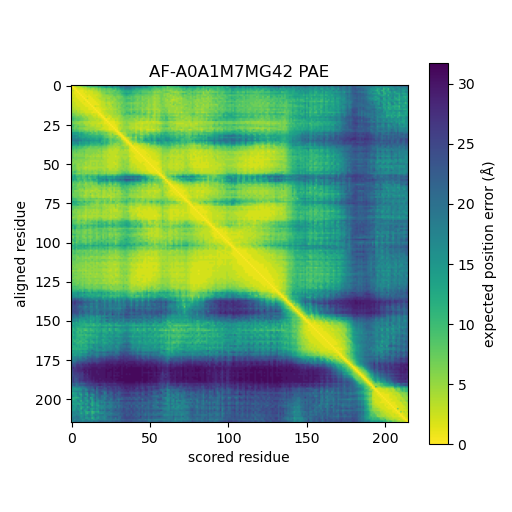 187 HIS A CA 1
ATOM 1464 C C . HIS A 1 187 ? 19.234 10.871 -30.170 1.00 36.38 187 HIS A C 1
ATOM 1466 O O . HIS A 1 187 ? 18.653 9.875 -29.734 1.00 36.38 187 HIS A O 1
ATOM 1472 N N . GLY A 1 188 ? 18.686 12.086 -30.109 1.00 35.66 188 GLY A N 1
ATOM 1473 C CA . GLY A 1 188 ? 17.285 12.347 -29.791 1.00 35.66 188 GLY A CA 1
ATOM 1474 C C . GLY A 1 188 ? 16.341 12.009 -30.952 1.00 35.66 188 GLY A C 1
ATOM 1475 O O . GLY A 1 188 ? 16.093 12.827 -31.834 1.00 35.66 188 GLY A O 1
ATOM 1476 N N . GLY A 1 189 ? 15.749 10.812 -30.925 1.00 36.56 189 GLY A N 1
ATOM 1477 C CA . GLY A 1 189 ? 14.600 10.457 -31.763 1.00 36.56 189 GLY A CA 1
ATOM 1478 C C . GLY A 1 189 ? 13.343 11.229 -31.342 1.00 36.56 189 GLY A C 1
ATOM 1479 O O . GLY A 1 189 ? 12.679 10.877 -30.365 1.00 36.56 189 GLY A O 1
ATOM 1480 N N . GLY A 1 190 ? 13.025 12.293 -32.081 1.00 42.41 190 GLY A N 1
ATOM 1481 C CA . GLY A 1 190 ? 11.860 13.162 -31.904 1.00 42.41 190 GLY A CA 1
ATOM 1482 C C . GLY A 1 190 ? 10.533 12.516 -32.310 1.00 42.41 190 GLY A C 1
ATOM 1483 O O . GLY A 1 190 ? 9.963 12.854 -33.341 1.00 42.41 190 GLY A O 1
ATOM 1484 N N . GLY A 1 191 ? 10.014 11.618 -31.474 1.00 42.62 191 GLY A N 1
ATOM 1485 C CA . GLY A 1 191 ? 8.627 11.158 -31.541 1.00 42.62 191 GLY A CA 1
ATOM 1486 C C . GLY A 1 191 ? 7.897 11.483 -30.243 1.00 42.62 191 GLY A C 1
ATOM 1487 O O . GLY A 1 191 ? 8.347 11.096 -29.162 1.00 42.62 191 GLY A O 1
ATOM 1488 N N . ILE A 1 192 ? 6.761 12.180 -30.321 1.00 52.34 192 ILE A N 1
ATOM 1489 C CA . ILE A 1 192 ? 5.857 12.318 -29.176 1.00 52.34 192 ILE A CA 1
ATOM 1490 C C . ILE A 1 192 ? 5.247 10.934 -28.929 1.00 52.34 192 ILE A C 1
ATOM 1492 O O . ILE A 1 192 ? 4.257 10.547 -29.541 1.00 52.34 192 ILE A O 1
ATOM 1496 N N . SER A 1 193 ? 5.881 10.158 -28.050 1.00 58.75 193 SER A N 1
ATOM 1497 C CA . SER A 1 193 ? 5.308 8.914 -27.543 1.00 58.75 193 SER A CA 1
ATOM 1498 C C . SER A 1 193 ? 3.954 9.221 -26.901 1.00 58.75 193 SER A C 1
ATOM 1500 O O . SER A 1 193 ? 3.832 10.205 -26.172 1.00 58.75 193 SER A O 1
ATOM 1502 N N . PHE A 1 194 ? 2.950 8.372 -27.132 1.00 63.31 194 PHE A N 1
ATOM 1503 C CA . PHE A 1 194 ? 1.621 8.450 -26.507 1.00 63.31 194 PHE A CA 1
ATOM 1504 C C . PHE A 1 194 ? 1.705 8.704 -24.991 1.00 63.31 194 PHE A C 1
ATOM 1506 O O . PHE A 1 194 ? 0.960 9.514 -24.443 1.00 63.31 194 PHE A O 1
ATOM 1513 N N . LYS A 1 195 ? 2.713 8.113 -24.334 1.00 51.75 195 LYS A N 1
ATOM 1514 C CA . LYS A 1 195 ? 3.011 8.321 -22.911 1.00 51.75 195 LYS A CA 1
ATOM 1515 C C . LYS A 1 195 ? 3.261 9.797 -22.565 1.00 51.75 195 LYS A C 1
ATOM 1517 O O . LYS A 1 195 ? 2.802 10.277 -21.537 1.00 51.75 195 LYS A O 1
ATOM 1522 N N . ARG A 1 196 ? 3.950 10.536 -23.437 1.00 63.22 196 ARG A N 1
ATOM 1523 C CA . ARG A 1 196 ? 4.297 11.949 -23.243 1.00 63.22 196 ARG A CA 1
ATOM 1524 C C . ARG A 1 196 ? 3.078 12.865 -23.395 1.00 63.22 196 ARG A C 1
ATOM 1526 O O . ARG A 1 196 ? 2.960 13.819 -22.636 1.00 63.22 196 ARG A O 1
ATOM 1533 N N . VAL A 1 197 ? 2.153 12.551 -24.308 1.00 71.19 197 VAL A N 1
ATOM 1534 C CA . VAL A 1 197 ? 0.871 13.277 -24.434 1.00 71.19 197 VAL A CA 1
ATOM 1535 C C . VAL A 1 197 ? 0.065 13.145 -23.149 1.00 71.19 197 VAL A C 1
ATOM 1537 O O . VAL A 1 197 ? -0.349 14.149 -22.580 1.00 71.19 197 VAL A O 1
ATOM 1540 N N . VAL A 1 198 ? -0.075 11.914 -22.653 1.00 69.25 198 VAL A N 1
ATOM 1541 C CA . VAL A 1 198 ? -0.805 11.617 -21.416 1.00 69.25 198 VAL A CA 1
ATOM 1542 C C . VAL A 1 198 ? -0.216 12.386 -20.229 1.00 69.25 198 VAL A C 1
ATOM 1544 O O . VAL A 1 198 ? -0.957 13.023 -19.484 1.00 69.25 198 VAL A O 1
ATOM 1547 N N . VAL A 1 199 ? 1.113 12.410 -20.090 1.00 66.38 199 VAL A N 1
ATOM 1548 C CA . VAL A 1 199 ? 1.793 13.162 -19.020 1.00 66.38 199 VAL A CA 1
ATOM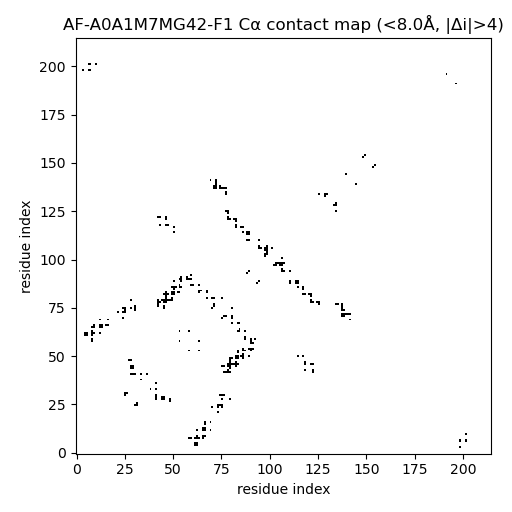 1549 C C . VAL A 1 199 ? 1.512 14.666 -19.113 1.00 66.38 199 VAL A C 1
ATOM 1551 O O . VAL A 1 199 ? 1.165 15.273 -18.103 1.00 66.38 199 VAL A O 1
ATOM 1554 N N . TYR A 1 200 ? 1.599 15.275 -20.300 1.00 71.25 200 TYR A N 1
ATOM 1555 C CA . TYR A 1 200 ? 1.308 16.706 -20.451 1.00 71.25 200 TYR A CA 1
ATOM 1556 C C . TYR A 1 200 ? -0.162 17.048 -20.192 1.00 71.25 200 TYR A C 1
ATOM 1558 O O . TYR A 1 200 ? -0.443 18.094 -19.608 1.00 71.25 200 TYR A O 1
ATOM 1566 N N . THR A 1 201 ? -1.096 16.167 -20.557 1.00 73.38 201 THR A N 1
ATOM 1567 C CA . THR A 1 201 ? -2.516 16.329 -20.218 1.00 73.38 201 THR A CA 1
ATOM 1568 C C . THR A 1 201 ? -2.732 16.297 -18.706 1.00 73.38 201 THR A C 1
ATOM 1570 O O . THR A 1 201 ? -3.420 17.169 -18.180 1.00 73.38 201 THR A O 1
ATOM 1573 N N . PHE A 1 202 ? -2.109 15.361 -17.984 1.00 70.25 202 PHE A N 1
ATOM 1574 C CA . PHE A 1 202 ? -2.206 15.317 -16.522 1.00 70.25 202 PHE A CA 1
ATOM 1575 C C . PHE A 1 202 ? -1.580 16.545 -15.851 1.00 70.25 202 PHE A C 1
ATOM 1577 O O . PHE A 1 202 ? -2.171 17.095 -14.925 1.00 70.25 202 PHE A O 1
ATOM 1584 N N . VAL A 1 203 ? -0.443 17.036 -16.354 1.00 73.94 203 VAL A N 1
ATOM 1585 C CA . VAL A 1 203 ? 0.163 18.294 -15.882 1.00 73.94 203 VAL A CA 1
ATOM 1586 C C . VAL A 1 203 ? -0.790 19.478 -16.080 1.00 73.94 203 VAL A C 1
ATOM 1588 O O . VAL A 1 203 ? -0.924 20.306 -15.182 1.00 73.94 203 VAL A O 1
ATOM 1591 N N . LEU A 1 204 ? -1.490 19.541 -17.216 1.00 76.12 204 LEU A N 1
ATOM 1592 C CA . LEU A 1 204 ? -2.507 20.562 -17.478 1.00 76.12 204 LEU A CA 1
ATOM 1593 C C . LEU A 1 204 ? -3.693 20.456 -16.514 1.00 76.12 204 LEU A C 1
ATOM 1595 O O . LEU A 1 204 ? -4.118 21.473 -15.976 1.00 76.12 204 LEU A O 1
ATOM 1599 N N . ILE A 1 205 ? -4.196 19.246 -16.259 1.00 74.31 205 ILE A N 1
ATOM 1600 C CA . ILE A 1 205 ? -5.302 19.007 -15.318 1.00 74.31 205 ILE A CA 1
ATOM 1601 C C . ILE A 1 205 ? -4.915 19.454 -13.905 1.00 74.31 205 ILE A C 1
ATOM 1603 O O . ILE A 1 205 ? -5.675 20.178 -13.265 1.00 74.31 205 ILE A O 1
ATOM 1607 N N . VAL A 1 206 ? -3.721 19.077 -13.438 1.00 69.38 206 VAL A N 1
ATOM 1608 C CA . VAL A 1 206 ? -3.211 19.498 -12.126 1.00 69.38 206 VAL A CA 1
ATOM 1609 C C . VAL A 1 206 ? -3.023 21.014 -12.085 1.00 69.38 206 VAL A C 1
ATOM 1611 O O . VAL A 1 206 ? -3.458 21.647 -11.129 1.00 69.38 206 VAL A O 1
ATOM 1614 N N . GLY A 1 207 ? -2.442 21.615 -13.128 1.00 72.75 207 GLY A N 1
ATOM 1615 C CA . GLY A 1 207 ? -2.237 23.062 -13.213 1.00 72.75 207 GLY A CA 1
ATOM 1616 C C . GLY A 1 207 ? -3.544 23.857 -13.198 1.00 72.75 207 GLY A C 1
ATOM 1617 O O . GLY A 1 207 ? -3.664 24.821 -12.447 1.00 72.75 207 GLY A O 1
ATOM 1618 N N . ILE A 1 208 ? -4.547 23.427 -13.968 1.00 75.50 208 ILE A N 1
ATOM 1619 C CA . ILE A 1 208 ? -5.883 24.041 -13.987 1.00 75.50 208 ILE A CA 1
ATOM 1620 C C . ILE A 1 208 ? -6.567 23.872 -12.628 1.00 75.50 208 ILE A C 1
ATOM 1622 O O . ILE A 1 208 ? -7.113 24.838 -12.101 1.00 75.50 208 ILE A O 1
ATOM 1626 N N . GLY A 1 209 ? -6.500 22.678 -12.033 1.00 61.31 209 GLY A N 1
ATOM 1627 C CA . GLY A 1 209 ? -7.048 22.426 -10.700 1.00 61.31 209 GLY A CA 1
ATOM 1628 C C . GLY A 1 209 ? -6.420 23.318 -9.627 1.00 61.31 209 GLY A C 1
ATOM 1629 O O . GLY A 1 209 ? -7.130 23.845 -8.777 1.00 61.31 209 GLY A O 1
ATOM 1630 N N . LEU A 1 210 ? -5.109 23.556 -9.707 1.00 68.19 210 LEU A N 1
ATOM 1631 C CA . LEU A 1 210 ? -4.375 24.426 -8.784 1.00 68.19 210 LEU A CA 1
ATOM 1632 C C . LEU A 1 210 ? -4.783 25.900 -8.955 1.00 68.19 210 LEU A C 1
ATOM 1634 O O . LEU A 1 210 ? -4.978 26.598 -7.965 1.00 68.19 210 LEU A O 1
ATOM 1638 N N . VAL A 1 211 ? -4.985 26.361 -10.195 1.00 71.12 211 VAL A N 1
ATOM 1639 C CA . VAL A 1 211 ? -5.476 27.722 -10.485 1.00 71.12 211 VAL A CA 1
ATOM 1640 C C . VAL A 1 211 ? -6.911 27.923 -9.991 1.00 71.12 211 VAL A C 1
ATOM 1642 O O . VAL A 1 211 ? -7.198 28.958 -9.402 1.00 71.12 211 VAL A O 1
ATOM 1645 N N . ILE A 1 212 ? -7.796 26.941 -10.184 1.00 69.38 212 ILE A N 1
ATOM 1646 C CA . ILE A 1 212 ? -9.183 26.999 -9.692 1.00 69.38 212 ILE A CA 1
ATOM 1647 C C . ILE A 1 212 ? -9.233 26.945 -8.160 1.00 69.38 212 ILE A C 1
ATOM 1649 O O . ILE A 1 212 ? -10.083 27.589 -7.567 1.00 69.38 212 ILE A O 1
ATOM 1653 N N . PHE A 1 213 ? -8.335 26.198 -7.515 1.00 57.19 213 PHE A N 1
ATOM 1654 C CA . PHE A 1 213 ? -8.262 26.116 -6.053 1.00 57.19 213 PHE A CA 1
ATOM 1655 C C . PHE A 1 213 ? -7.720 27.398 -5.395 1.00 57.19 213 PHE A C 1
ATOM 1657 O O . PHE A 1 213 ? -8.016 27.661 -4.232 1.00 57.19 213 PHE A O 1
ATOM 1664 N N . LEU A 1 214 ? -6.895 28.169 -6.112 1.00 59.97 214 LEU A N 1
ATOM 1665 C CA . LEU A 1 214 ? -6.330 29.436 -5.633 1.00 59.97 214 LEU A CA 1
ATOM 1666 C C . LEU A 1 214 ? -7.230 30.660 -5.893 1.00 59.97 214 LEU A C 1
ATOM 1668 O O . LEU A 1 214 ? -6.933 31.727 -5.354 1.00 59.97 214 LEU A O 1
ATOM 1672 N N . LEU A 1 215 ? -8.271 30.520 -6.720 1.00 54.25 215 LEU A N 1
ATOM 1673 C CA . LEU A 1 215 ? -9.311 31.527 -6.974 1.00 54.25 215 LEU A CA 1
ATOM 1674 C C . LEU A 1 215 ? -10.461 31.393 -5.970 1.00 54.25 215 LEU A C 1
ATOM 1676 O O . LEU A 1 215 ? -10.967 32.456 -5.546 1.00 54.25 215 LEU A O 1
#